Protein AF-A0A1S9DEM0-F1 (afdb_monomer)

Organism: Aspergillus oryzae (NCBI:txid5062)

Foldseek 3Di:
DVVVPPDPDDDDVVVLVVVCVVPVDDSVVVVVVVVVVPDDDQLNVCQLAQHDLDSVRSLLQVLLVVLCQVLVDDSVQLSVLCVVVVNPSVSSNVSSNVVSVVVVVVVPDDDDDDPDPPLDDDPFAQQEEEEEEQQFAADPQRNQQCFPFQHVVQLVLVLLVVVVVCPPTYNYYAYEYQDQLVVQCVFAEQDQDWDFDDSVPPPPGTGTTGRHYPLGRWDDDPVDDIDRRGHPVCNVVVNVRYDHFHAALRSQVVSLVVVLVVLVVSLVVLGEYEYEYRFDQDVVLVRWGRHRDDPSDDPVSRVSNTHDPVSVVVSCVVRVSYHYHYHYDDPDDDDDDDDD

Nearest PDB structures (foldseek):
  7x2r-assembly1_B  TM=3.200E-01  e=1.944E+00  Escherichia coli 'BL21-Gold(DE3)pLysS AG'
  3uu0-assembly1_C  TM=2.201E-01  e=2.788E+00  Halalkalibacterium halodurans
  7piu-assembly1_A  TM=2.400E-01  e=3.340E+00  Homo sapiens
  7x8j-assembly2_B  TM=2.543E-01  e=6.470E+00  Arabidopsis thaliana

Radius of gyration: 24.35 Å; Cα contacts (8 Å, |Δi|>4): 518; chains: 1; bounding box: 61×58×53 Å

Structure (mmCIF, N/CA/C/O backbone):
data_AF-A0A1S9DEM0-F1
#
_entry.id   AF-A0A1S9DEM0-F1
#
loop_
_atom_site.group_PDB
_atom_site.id
_atom_site.type_symbol
_atom_site.label_atom_id
_atom_site.label_alt_id
_atom_site.label_comp_id
_atom_site.label_asym_id
_atom_site.label_entity_id
_atom_site.label_seq_id
_atom_site.pdbx_PDB_ins_code
_atom_site.Cartn_x
_atom_site.Cartn_y
_atom_site.Cartn_z
_atom_site.occupancy
_atom_site.B_iso_or_equiv
_atom_site.auth_seq_id
_atom_site.auth_comp_id
_atom_site.auth_asym_id
_atom_site.auth_atom_id
_atom_site.pdbx_PDB_model_num
ATOM 1 N N . MET A 1 1 ? 35.393 -25.863 -2.501 1.00 33.50 1 MET A N 1
ATOM 2 C CA . MET A 1 1 ? 35.139 -26.094 -3.942 1.00 33.50 1 MET A CA 1
ATOM 3 C C . MET A 1 1 ? 34.752 -24.805 -4.670 1.00 33.50 1 MET A C 1
ATOM 5 O O . MET A 1 1 ? 35.364 -24.516 -5.682 1.00 33.50 1 MET A O 1
ATOM 9 N N . PHE A 1 2 ? 33.870 -23.968 -4.107 1.00 32.28 2 PHE A N 1
ATOM 10 C CA . PHE A 1 2 ? 33.494 -22.657 -4.673 1.00 32.28 2 PHE A CA 1
ATOM 11 C C . PHE A 1 2 ? 34.566 -21.544 -4.613 1.00 32.28 2 PHE A C 1
ATOM 13 O O . PHE A 1 2 ? 34.485 -20.575 -5.353 1.00 32.28 2 PHE A O 1
ATOM 20 N N . ARG A 1 3 ? 35.618 -21.680 -3.792 1.00 32.66 3 ARG A N 1
ATOM 21 C CA . ARG A 1 3 ? 36.695 -20.670 -3.661 1.00 32.66 3 ARG A CA 1
ATOM 22 C C . ARG A 1 3 ? 37.790 -20.706 -4.743 1.00 32.66 3 ARG A C 1
ATOM 24 O O . ARG A 1 3 ? 38.716 -19.913 -4.665 1.00 32.66 3 ARG A O 1
ATOM 31 N N . ARG A 1 4 ? 37.722 -21.610 -5.729 1.00 35.28 4 ARG A N 1
ATOM 32 C CA . ARG A 1 4 ? 38.702 -21.677 -6.840 1.00 35.28 4 ARG A CA 1
ATOM 33 C C . ARG A 1 4 ? 38.186 -21.110 -8.170 1.00 35.28 4 ARG A C 1
ATOM 35 O O . ARG A 1 4 ? 38.908 -21.158 -9.153 1.00 35.28 4 ARG A O 1
ATOM 42 N N . LEU A 1 5 ? 36.973 -20.555 -8.202 1.00 37.06 5 LEU A N 1
ATOM 43 C CA . LEU A 1 5 ? 36.357 -20.002 -9.420 1.00 37.06 5 LEU A CA 1
ATOM 44 C C . LEU A 1 5 ? 36.582 -18.492 -9.614 1.00 37.06 5 LEU A C 1
ATOM 46 O O . LEU A 1 5 ? 36.100 -17.930 -10.587 1.00 37.06 5 LEU A O 1
ATOM 50 N N . THR A 1 6 ? 37.323 -17.824 -8.727 1.00 43.91 6 THR A N 1
ATOM 51 C CA . THR A 1 6 ? 37.472 -16.355 -8.733 1.00 43.91 6 THR A CA 1
ATOM 52 C C . THR A 1 6 ? 38.853 -15.853 -9.173 1.00 43.91 6 THR A C 1
ATOM 54 O O . THR A 1 6 ? 39.131 -14.661 -9.079 1.00 43.91 6 THR A O 1
ATOM 57 N N . GLY A 1 7 ? 39.730 -16.727 -9.678 1.00 35.75 7 GLY A N 1
ATOM 58 C CA . GLY A 1 7 ? 41.074 -16.364 -10.142 1.00 35.75 7 GLY A CA 1
ATOM 59 C C . GLY A 1 7 ? 41.336 -16.814 -11.577 1.00 35.75 7 GLY A C 1
ATOM 60 O O . GLY A 1 7 ? 40.839 -17.854 -11.993 1.00 35.75 7 GLY A O 1
ATOM 61 N N . ARG A 1 8 ? 42.120 -16.026 -12.330 1.00 44.81 8 ARG A N 1
ATOM 62 C CA . ARG A 1 8 ? 42.539 -16.248 -13.731 1.00 44.81 8 ARG A CA 1
ATOM 63 C C . ARG A 1 8 ? 43.364 -17.539 -13.937 1.00 44.81 8 ARG A C 1
ATOM 65 O O . ARG A 1 8 ? 44.521 -17.471 -14.341 1.00 44.81 8 ARG A O 1
ATOM 72 N N . GLU A 1 9 ? 42.784 -18.712 -13.723 1.00 41.78 9 GLU A N 1
ATOM 73 C CA . GLU A 1 9 ? 43.376 -20.002 -14.093 1.00 41.78 9 GLU A CA 1
ATOM 74 C C . GLU A 1 9 ? 42.479 -20.758 -15.076 1.00 41.78 9 GLU A C 1
ATOM 76 O O . GLU A 1 9 ? 41.251 -20.677 -15.030 1.00 41.78 9 GLU A O 1
ATOM 81 N N . LYS A 1 10 ? 43.109 -21.480 -16.015 1.00 50.59 10 LYS A N 1
ATOM 82 C CA . LYS A 1 10 ? 42.414 -22.343 -16.980 1.00 50.59 10 LYS A CA 1
ATOM 83 C C . LYS A 1 10 ? 41.514 -23.318 -16.219 1.00 50.59 10 LYS A C 1
ATOM 85 O O . LYS A 1 10 ? 42.001 -24.074 -15.386 1.00 50.59 10 LYS A O 1
ATOM 90 N N . VAL A 1 11 ? 40.225 -23.309 -16.560 1.00 51.94 11 VAL A N 1
ATOM 91 C CA . VAL A 1 11 ? 39.219 -24.237 -16.027 1.00 51.94 11 VAL A CA 1
ATOM 92 C C . VAL A 1 11 ? 39.734 -25.674 -16.145 1.00 51.94 11 VAL A C 1
ATOM 94 O O . VAL A 1 11 ? 40.082 -26.127 -17.237 1.00 51.94 11 VAL A O 1
ATOM 97 N N . ASP A 1 12 ? 39.799 -26.366 -15.008 1.00 52.25 12 ASP A N 1
ATOM 98 C CA . ASP A 1 12 ? 40.271 -27.745 -14.894 1.00 52.25 12 ASP A CA 1
ATOM 99 C C . ASP A 1 12 ? 39.383 -28.690 -15.728 1.00 52.25 12 ASP A C 1
ATOM 101 O O . ASP A 1 12 ? 38.157 -28.729 -15.574 1.00 52.25 12 ASP A O 1
ATOM 105 N N . GLY A 1 13 ? 40.002 -29.464 -16.626 1.00 54.03 13 GLY A N 1
ATOM 106 C CA . GLY A 1 13 ? 39.305 -30.377 -17.537 1.00 54.03 13 GLY A CA 1
ATOM 107 C C . GLY A 1 13 ? 38.500 -31.472 -16.827 1.00 54.03 13 GLY A C 1
ATOM 108 O O . GLY A 1 13 ? 37.520 -31.970 -17.384 1.00 54.03 13 GLY A O 1
ATOM 109 N N . SER A 1 14 ? 38.848 -31.803 -15.581 1.00 53.94 14 SER A N 1
ATOM 110 C CA . SER A 1 14 ? 38.119 -32.786 -14.771 1.00 53.94 14 SER A CA 1
ATOM 111 C C . SER A 1 14 ? 36.726 -32.296 -14.345 1.00 53.94 14 SER A C 1
ATOM 113 O O . SER A 1 14 ? 35.787 -33.091 -14.258 1.00 53.94 14 SER A O 1
ATOM 115 N N . ILE A 1 15 ? 36.553 -30.983 -14.158 1.00 55.25 15 ILE A N 1
ATOM 116 C CA . ILE A 1 15 ? 35.274 -30.352 -13.790 1.00 55.25 15 ILE A CA 1
ATOM 117 C C . ILE A 1 15 ? 34.332 -30.330 -14.998 1.00 55.25 15 ILE A C 1
ATOM 119 O O . ILE A 1 15 ? 33.154 -30.670 -14.881 1.00 55.25 15 ILE A O 1
ATOM 123 N N . LEU A 1 16 ? 34.866 -30.007 -16.179 1.00 55.94 16 LEU A N 1
ATOM 124 C CA . LEU A 1 16 ? 34.110 -30.016 -17.434 1.00 55.94 16 LEU A CA 1
ATOM 125 C C . LEU A 1 16 ? 33.653 -31.429 -17.825 1.00 55.94 16 LEU A C 1
ATOM 127 O O . LEU A 1 16 ? 32.573 -31.588 -18.388 1.00 55.94 16 LEU A O 1
ATOM 131 N N . SER A 1 17 ? 34.444 -32.459 -17.504 1.00 55.78 17 SER A N 1
ATOM 132 C CA . SER A 1 17 ? 34.054 -33.861 -17.704 1.00 55.78 17 SER A CA 1
ATOM 133 C C . SER A 1 17 ? 32.860 -34.260 -16.829 1.00 55.78 17 SER A C 1
ATOM 135 O O . SER A 1 17 ? 31.905 -34.841 -17.334 1.00 55.78 17 SER A O 1
ATOM 137 N N . LYS A 1 18 ? 32.870 -33.891 -15.539 1.00 52.50 18 LYS A N 1
ATOM 138 C CA . LYS A 1 18 ? 31.763 -34.186 -14.610 1.00 52.50 18 LYS A CA 1
ATOM 139 C C . LYS A 1 18 ? 30.467 -33.453 -14.961 1.00 52.50 18 LYS A C 1
ATOM 141 O O . LYS A 1 18 ? 29.388 -34.019 -14.840 1.00 52.50 18 LYS A O 1
ATOM 146 N N . LEU A 1 19 ? 30.559 -32.200 -15.408 1.00 49.19 19 LEU A N 1
ATOM 147 C CA . LEU A 1 19 ? 29.386 -31.427 -15.833 1.00 49.19 19 LEU A CA 1
ATOM 148 C C . LEU A 1 19 ? 28.770 -31.975 -17.123 1.00 49.19 19 LEU A C 1
ATOM 150 O O . LEU A 1 19 ? 27.549 -31.987 -17.248 1.00 49.19 19 LEU A O 1
ATOM 154 N N . LYS A 1 20 ? 29.587 -32.488 -18.049 1.00 55.31 20 LYS A N 1
ATOM 155 C CA . LYS A 1 20 ? 29.105 -33.170 -19.257 1.00 55.31 20 LYS A CA 1
ATOM 156 C C . LYS A 1 20 ? 28.325 -34.448 -18.930 1.00 55.31 20 LYS A C 1
ATOM 158 O O . LYS A 1 20 ? 27.283 -34.682 -19.534 1.00 55.31 20 LYS A O 1
ATOM 163 N N . GLU A 1 21 ? 28.786 -35.238 -17.959 1.00 55.03 21 GLU A N 1
ATOM 164 C CA . GLU A 1 21 ? 28.071 -36.442 -17.496 1.00 55.03 21 GLU A CA 1
ATOM 165 C C . GLU A 1 21 ? 26.711 -36.121 -16.857 1.00 55.03 21 GLU A C 1
ATOM 167 O O . GLU A 1 21 ? 25.764 -36.883 -17.024 1.00 55.03 21 GLU A O 1
ATOM 172 N N . LEU A 1 22 ? 26.595 -34.981 -16.167 1.00 50.25 22 LEU A N 1
ATOM 173 C CA . LEU A 1 22 ? 25.368 -34.578 -15.469 1.00 50.25 22 LEU A CA 1
ATOM 174 C C . LEU A 1 22 ? 24.352 -33.847 -16.356 1.00 50.25 22 LEU A C 1
ATOM 176 O O . LEU A 1 22 ? 23.161 -33.885 -16.066 1.00 50.25 22 LEU A O 1
ATOM 180 N N . THR A 1 23 ? 24.807 -33.161 -17.407 1.00 54.69 23 THR A N 1
ATOM 181 C CA . THR A 1 23 ? 23.964 -32.230 -18.183 1.00 54.69 23 THR A CA 1
ATOM 182 C C . THR A 1 23 ? 23.783 -32.620 -19.648 1.00 54.69 23 THR A C 1
ATOM 184 O O . THR A 1 23 ? 22.996 -31.990 -20.344 1.00 54.69 23 THR A O 1
ATOM 187 N N . GLN A 1 24 ? 24.507 -33.638 -20.130 1.00 63.19 24 GLN A N 1
ATOM 188 C CA . GLN A 1 24 ? 24.555 -34.081 -21.535 1.00 63.19 24 GLN A CA 1
ATOM 189 C C . GLN A 1 24 ? 25.005 -33.016 -22.559 1.00 63.19 24 GLN A C 1
ATOM 191 O O . GLN A 1 24 ? 25.119 -33.323 -23.746 1.00 63.19 24 GLN A O 1
ATOM 196 N N . PHE A 1 25 ? 25.341 -31.796 -22.132 1.00 47.59 25 PHE A N 1
ATOM 197 C CA . PHE A 1 25 ? 25.873 -30.750 -23.006 1.00 47.59 25 PHE A CA 1
ATOM 198 C C . PHE A 1 25 ? 27.308 -31.040 -23.454 1.00 47.59 25 PHE A C 1
ATOM 200 O O . PHE A 1 25 ? 28.113 -31.625 -22.721 1.00 47.59 25 PHE A O 1
ATOM 207 N N . SER A 1 26 ? 27.672 -30.613 -24.668 1.00 63.53 26 SER A N 1
ATOM 208 C CA . SER A 1 26 ? 29.046 -30.769 -25.141 1.00 63.53 26 SER A CA 1
ATOM 209 C C . SER A 1 26 ? 30.004 -29.885 -24.328 1.00 63.53 26 SER A C 1
ATOM 211 O O . SER A 1 26 ? 29.621 -28.863 -23.758 1.00 63.53 26 SER A O 1
ATOM 213 N N . GLN A 1 27 ? 31.291 -30.251 -24.275 1.00 54.75 27 GLN A N 1
ATOM 214 C CA . GLN A 1 27 ? 32.291 -29.407 -23.606 1.00 54.75 27 GLN A CA 1
ATOM 215 C C . GLN A 1 27 ? 32.406 -28.015 -24.246 1.00 54.75 27 GLN A C 1
ATOM 217 O O . GLN A 1 27 ? 32.787 -27.075 -23.554 1.00 54.75 27 GLN A O 1
ATOM 222 N N . ALA A 1 28 ? 32.092 -27.879 -25.539 1.00 56.44 28 ALA A N 1
ATOM 223 C CA . ALA A 1 28 ? 32.068 -26.589 -26.219 1.00 56.44 28 ALA A CA 1
ATOM 224 C C . ALA A 1 28 ? 30.897 -25.731 -25.718 1.00 56.44 28 ALA A C 1
ATOM 226 O O . ALA A 1 28 ? 31.118 -24.581 -25.347 1.00 56.44 28 ALA A O 1
ATOM 227 N N . ASP A 1 29 ? 29.704 -26.315 -25.591 1.00 55.00 29 ASP A N 1
ATOM 228 C CA . ASP A 1 29 ? 28.503 -25.617 -25.111 1.00 55.00 29 ASP A CA 1
ATOM 229 C C . ASP A 1 29 ? 28.635 -25.219 -23.643 1.00 55.00 29 ASP A C 1
ATOM 231 O O . ASP A 1 29 ? 28.360 -24.081 -23.281 1.00 55.00 29 ASP A O 1
ATOM 235 N N . LEU A 1 30 ? 29.165 -26.107 -22.794 1.00 56.12 30 LEU A N 1
ATOM 236 C CA . LEU A 1 30 ? 29.449 -25.781 -21.394 1.00 56.12 30 LEU A CA 1
ATOM 237 C C . LEU A 1 30 ? 30.463 -24.643 -21.274 1.00 56.12 30 LEU A C 1
ATOM 2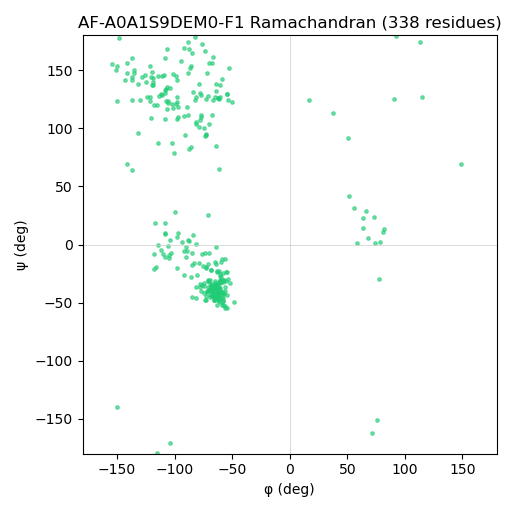39 O O . LEU A 1 30 ? 30.338 -23.791 -20.400 1.00 56.12 30 LEU A O 1
ATOM 243 N N . LYS A 1 31 ? 31.460 -24.598 -22.162 1.00 51.44 31 LYS A N 1
ATOM 244 C CA . LYS A 1 31 ? 32.443 -23.515 -22.186 1.00 51.44 31 LYS A CA 1
ATOM 245 C C . LYS A 1 31 ? 31.812 -22.201 -22.640 1.00 51.44 31 LYS A C 1
ATOM 247 O O . LYS A 1 31 ? 32.126 -21.184 -22.039 1.00 51.44 31 LYS A O 1
ATOM 252 N N . ILE A 1 32 ? 30.906 -22.230 -23.620 1.00 52.72 32 ILE A N 1
ATOM 253 C CA . ILE A 1 32 ? 30.129 -21.066 -24.072 1.00 52.72 32 ILE A CA 1
ATOM 254 C C . ILE A 1 32 ? 29.196 -20.572 -22.961 1.00 52.72 32 ILE A C 1
ATOM 256 O O . ILE A 1 32 ? 29.168 -19.379 -22.696 1.00 52.72 32 ILE A O 1
ATOM 260 N N . ILE A 1 33 ? 28.502 -21.466 -22.252 1.00 49.88 33 ILE A N 1
ATOM 261 C CA . ILE A 1 33 ? 27.608 -21.122 -21.134 1.00 49.88 33 ILE A CA 1
ATOM 262 C C . ILE A 1 33 ? 28.405 -20.536 -19.963 1.00 49.88 33 ILE A C 1
ATOM 264 O O . ILE A 1 33 ? 28.038 -19.497 -19.427 1.00 49.88 33 ILE A O 1
ATOM 268 N N . ILE A 1 34 ? 29.537 -21.144 -19.592 1.00 53.66 34 ILE A N 1
ATOM 269 C CA . ILE A 1 34 ? 30.421 -20.628 -18.532 1.00 53.66 34 ILE A CA 1
ATOM 270 C C . ILE A 1 34 ? 31.061 -19.294 -18.948 1.00 53.66 34 ILE A C 1
ATOM 272 O O . ILE A 1 34 ? 31.226 -18.408 -18.114 1.00 53.66 34 ILE A O 1
ATOM 276 N N . GLN A 1 35 ? 31.398 -19.124 -20.229 1.00 46.91 35 GLN A N 1
ATOM 277 C CA . GLN A 1 35 ? 31.875 -17.852 -20.776 1.00 46.91 35 GLN A CA 1
ATOM 278 C C . GLN A 1 35 ? 30.759 -16.802 -20.872 1.00 46.91 35 GLN A C 1
ATOM 280 O O . GLN A 1 35 ? 31.055 -15.629 -20.706 1.00 46.91 35 GLN A O 1
ATOM 285 N N . GLY A 1 36 ? 29.501 -17.202 -21.075 1.00 43.94 36 GLY A N 1
ATOM 286 C CA . GLY A 1 36 ? 28.324 -16.329 -21.053 1.00 43.94 36 GLY A CA 1
ATOM 287 C C . GLY A 1 36 ? 27.914 -15.910 -19.639 1.00 43.94 36 GLY A C 1
ATOM 288 O O . GLY A 1 36 ? 27.507 -14.775 -19.433 1.00 43.94 36 GLY A O 1
ATOM 289 N N . LEU A 1 37 ? 28.119 -16.777 -18.641 1.00 47.00 37 LEU A N 1
ATOM 290 C CA . LEU A 1 37 ? 28.006 -16.439 -17.214 1.00 47.00 37 LEU A CA 1
ATOM 291 C C . LEU A 1 37 ? 29.117 -15.477 -16.755 1.00 47.00 37 LEU A C 1
ATOM 293 O O . LEU A 1 37 ? 28.968 -14.771 -15.762 1.00 47.00 37 LEU A O 1
ATOM 297 N N . HIS A 1 38 ? 30.231 -15.427 -17.487 1.00 49.66 38 HIS A N 1
ATOM 298 C CA . HIS A 1 38 ? 31.320 -14.478 -17.288 1.00 49.66 38 HIS A CA 1
ATOM 299 C C . HIS A 1 38 ? 31.232 -13.328 -18.300 1.00 49.66 38 HIS A C 1
ATOM 301 O O . HIS A 1 38 ? 32.001 -13.305 -19.261 1.00 49.66 38 HIS A O 1
ATOM 307 N N . LYS A 1 39 ? 30.334 -12.363 -18.040 1.00 49.34 39 LYS A N 1
ATOM 308 C CA . LYS A 1 39 ? 30.416 -10.914 -18.371 1.00 49.34 39 LYS A CA 1
ATOM 309 C C . LYS A 1 39 ? 29.022 -10.318 -18.625 1.00 49.34 39 LYS A C 1
ATOM 311 O O . LYS A 1 39 ? 28.728 -9.864 -19.726 1.00 49.34 39 LYS A O 1
ATOM 316 N N . THR A 1 40 ? 28.211 -10.198 -17.588 1.00 52.34 40 THR A N 1
ATOM 317 C CA . THR A 1 40 ? 27.411 -8.974 -17.464 1.00 52.34 40 THR A CA 1
ATOM 318 C C . THR A 1 40 ? 28.193 -8.086 -16.512 1.00 52.34 40 THR A C 1
ATOM 320 O O . THR A 1 40 ? 28.515 -8.507 -15.400 1.00 52.34 40 THR A O 1
ATOM 323 N N . ASP A 1 41 ? 28.627 -6.911 -16.977 1.00 59.66 41 ASP A N 1
ATOM 324 C CA . ASP A 1 41 ? 29.164 -5.900 -16.063 1.00 59.66 41 ASP A CA 1
ATOM 325 C C . ASP A 1 41 ? 28.089 -5.661 -14.988 1.00 59.66 41 ASP A C 1
ATOM 327 O O . ASP A 1 41 ? 26.928 -5.491 -15.359 1.00 59.66 41 ASP A O 1
ATOM 331 N N . PRO A 1 42 ? 28.399 -5.696 -13.682 1.00 59.81 42 PRO A N 1
ATOM 332 C CA . PRO A 1 42 ? 27.402 -5.439 -12.648 1.00 59.81 42 PRO A CA 1
ATOM 333 C C . PRO A 1 42 ? 26.656 -4.109 -12.835 1.00 59.81 42 PRO A C 1
ATOM 335 O O . PRO A 1 42 ? 25.477 -4.029 -12.500 1.00 59.81 42 PRO A O 1
ATOM 338 N N . ALA A 1 43 ? 27.296 -3.100 -13.440 1.00 56.88 43 ALA A N 1
ATOM 339 C CA . ALA A 1 43 ? 26.629 -1.863 -13.843 1.00 56.88 43 ALA A CA 1
ATOM 340 C C . ALA A 1 43 ? 25.664 -2.085 -15.022 1.00 56.88 43 ALA A C 1
ATOM 342 O O . ALA A 1 43 ? 24.558 -1.558 -15.013 1.00 56.88 43 ALA A O 1
ATOM 343 N N . GLN A 1 44 ? 26.029 -2.927 -15.993 1.00 57.19 44 GLN A N 1
ATOM 344 C CA . GLN A 1 44 ? 25.127 -3.326 -17.078 1.00 57.19 44 GLN A CA 1
ATOM 345 C C . GLN A 1 44 ? 23.931 -4.128 -16.548 1.00 57.19 44 GLN A C 1
ATOM 347 O O . GLN A 1 44 ? 22.816 -3.870 -16.961 1.00 57.19 44 GLN A O 1
ATOM 352 N N . TYR A 1 45 ? 24.125 -5.019 -15.570 1.00 61.88 45 TYR A N 1
ATOM 353 C CA . TYR A 1 45 ? 23.023 -5.726 -14.906 1.00 61.88 45 TYR A CA 1
ATOM 354 C C . TYR A 1 45 ? 22.045 -4.767 -14.206 1.00 61.88 45 TYR A C 1
ATOM 356 O O . TYR A 1 45 ? 20.841 -5.000 -14.215 1.00 61.88 45 TYR A O 1
ATOM 364 N N . ILE A 1 46 ? 22.548 -3.686 -13.605 1.00 57.69 46 ILE A N 1
ATOM 365 C CA . ILE A 1 46 ? 21.721 -2.658 -12.957 1.00 57.69 46 ILE A CA 1
ATOM 366 C C . ILE A 1 46 ? 20.947 -1.829 -14.000 1.00 57.69 46 ILE A C 1
ATOM 368 O O . ILE A 1 46 ? 19.749 -1.606 -13.819 1.00 57.69 46 ILE A O 1
ATOM 372 N N . ILE A 1 47 ? 21.584 -1.485 -15.126 1.00 56.78 47 ILE A N 1
ATOM 373 C CA . ILE A 1 47 ? 20.946 -0.811 -16.272 1.00 56.78 47 ILE A CA 1
ATOM 374 C C . ILE A 1 47 ? 19.873 -1.695 -16.917 1.00 56.78 47 ILE A C 1
ATOM 376 O O . ILE A 1 47 ? 18.760 -1.236 -17.157 1.00 56.78 47 ILE A O 1
ATOM 380 N N . ASP A 1 48 ? 20.174 -2.974 -17.144 1.00 55.69 48 ASP A N 1
ATOM 381 C CA . ASP A 1 48 ? 19.257 -3.956 -17.738 1.00 55.69 48 ASP A CA 1
ATOM 382 C C . ASP A 1 48 ? 18.029 -4.217 -16.844 1.00 55.69 48 ASP A C 1
ATOM 384 O O . ASP A 1 48 ? 17.028 -4.768 -17.297 1.00 55.69 48 ASP A O 1
ATOM 388 N N . LYS A 1 49 ? 18.100 -3.828 -15.564 1.00 56.34 49 LYS A N 1
ATOM 389 C CA . LYS A 1 49 ? 17.000 -3.873 -14.593 1.00 56.34 49 LYS A CA 1
ATOM 390 C C . LYS A 1 49 ? 16.285 -2.527 -14.414 1.00 56.34 49 LYS A C 1
ATOM 392 O O . LYS A 1 49 ? 15.433 -2.434 -13.537 1.00 56.34 49 LYS A O 1
ATOM 397 N N . GLY A 1 50 ? 16.613 -1.516 -15.222 1.00 50.84 50 GLY A N 1
ATOM 398 C CA . GLY A 1 50 ? 15.932 -0.218 -15.250 1.00 50.84 50 GLY A CA 1
ATOM 399 C C . GLY A 1 50 ? 16.371 0.778 -14.170 1.00 50.84 50 GLY A C 1
ATOM 400 O O . GLY A 1 50 ? 15.699 1.787 -13.971 1.00 50.84 50 GLY A O 1
ATOM 401 N N . TYR A 1 51 ? 17.485 0.534 -13.468 1.00 47.78 51 TYR A N 1
ATOM 402 C CA . TYR A 1 51 ? 17.976 1.420 -12.408 1.00 47.78 51 TYR A CA 1
ATOM 403 C C . TYR A 1 51 ? 19.286 2.110 -12.822 1.00 47.78 51 TYR A C 1
ATOM 405 O O . TYR A 1 51 ? 20.232 1.458 -13.248 1.00 47.78 51 TYR A O 1
ATOM 413 N N . GLY A 1 52 ? 19.347 3.438 -12.675 1.00 48.47 52 GLY A N 1
ATOM 414 C CA . GLY A 1 52 ? 20.444 4.283 -13.168 1.00 48.47 52 GLY A CA 1
ATOM 415 C C . GLY A 1 52 ? 20.187 4.792 -14.591 1.00 48.47 52 GLY A C 1
ATOM 416 O O . GLY A 1 52 ? 19.914 4.027 -15.510 1.00 48.47 52 GLY A O 1
ATOM 417 N N . HIS A 1 53 ? 20.249 6.106 -14.780 1.00 50.06 53 HIS A N 1
ATOM 418 C CA . HIS A 1 53 ? 20.074 6.775 -16.070 1.00 50.06 53 HIS A CA 1
ATOM 419 C C . HIS A 1 53 ? 21.367 6.783 -16.892 1.00 50.06 53 HIS A C 1
ATOM 421 O O . HIS A 1 53 ? 21.336 6.989 -18.104 1.00 50.06 53 HIS A O 1
ATOM 427 N N . THR A 1 54 ? 22.503 6.514 -16.242 1.00 63.94 54 THR A N 1
ATOM 428 C CA . THR A 1 54 ? 23.818 6.389 -16.871 1.00 63.94 54 THR A CA 1
ATOM 429 C C . THR A 1 54 ? 24.593 5.196 -16.309 1.00 63.94 54 THR A C 1
ATOM 431 O O . THR A 1 54 ? 24.332 4.710 -15.207 1.00 63.94 54 THR A O 1
ATOM 434 N N . PHE A 1 55 ? 25.601 4.733 -17.051 1.00 63.44 55 PHE A N 1
ATOM 435 C CA . PHE A 1 55 ? 26.503 3.669 -16.593 1.00 63.44 55 PHE A CA 1
ATOM 436 C C . PHE A 1 55 ? 27.258 4.055 -15.314 1.00 63.44 55 PHE A C 1
ATOM 438 O O . PHE A 1 55 ? 27.565 3.201 -14.486 1.00 63.44 55 PHE A O 1
ATOM 445 N N . GLU A 1 56 ? 27.536 5.347 -15.145 1.00 67.31 56 GLU A N 1
ATOM 446 C CA . GLU A 1 56 ? 28.160 5.906 -13.949 1.00 67.31 56 GLU A CA 1
ATOM 447 C C . GLU A 1 56 ? 27.215 5.849 -12.744 1.00 67.31 56 GLU A C 1
ATOM 449 O O . GLU A 1 56 ? 27.619 5.405 -11.675 1.00 67.31 56 GLU A O 1
ATOM 454 N N . GLU A 1 57 ? 25.936 6.186 -12.916 1.00 65.62 57 GLU A N 1
ATOM 455 C CA . GLU A 1 57 ? 24.928 6.041 -11.858 1.00 65.62 57 GLU A CA 1
ATOM 456 C C . GLU A 1 57 ? 24.700 4.581 -11.471 1.00 65.62 57 GLU A C 1
ATOM 458 O O . GLU A 1 57 ? 24.627 4.265 -10.286 1.00 65.62 57 GLU A O 1
ATOM 463 N N . ALA A 1 58 ? 24.649 3.679 -12.450 1.00 65.69 58 ALA A N 1
ATOM 464 C CA . ALA A 1 58 ? 24.527 2.247 -12.201 1.00 65.69 58 ALA A CA 1
ATOM 465 C C . ALA A 1 58 ? 25.752 1.684 -11.463 1.00 65.69 58 ALA A C 1
ATOM 467 O O . ALA A 1 58 ? 25.622 0.850 -10.566 1.00 65.69 58 ALA A O 1
ATOM 468 N N . ARG A 1 59 ? 26.953 2.174 -11.797 1.00 74.00 59 ARG A N 1
ATOM 469 C CA . ARG A 1 59 ? 28.195 1.847 -11.087 1.00 74.00 59 ARG A CA 1
ATOM 470 C C . ARG A 1 59 ? 28.188 2.387 -9.659 1.00 74.00 59 ARG A C 1
ATOM 472 O O . ARG A 1 59 ? 28.507 1.652 -8.731 1.00 74.00 59 ARG A O 1
ATOM 479 N N . ASN A 1 60 ? 27.773 3.636 -9.478 1.00 76.75 60 ASN A N 1
ATOM 480 C CA . ASN A 1 60 ? 27.671 4.268 -8.168 1.00 76.75 60 ASN A CA 1
ATOM 481 C C . ASN A 1 60 ? 26.630 3.567 -7.290 1.00 76.75 60 ASN A C 1
ATOM 483 O O . ASN A 1 60 ? 26.863 3.378 -6.099 1.00 76.75 60 ASN A O 1
ATOM 487 N N . GLU A 1 61 ? 25.512 3.122 -7.864 1.00 74.81 61 GLU A N 1
ATOM 488 C CA . GLU A 1 61 ? 24.515 2.309 -7.168 1.00 74.81 61 GLU A CA 1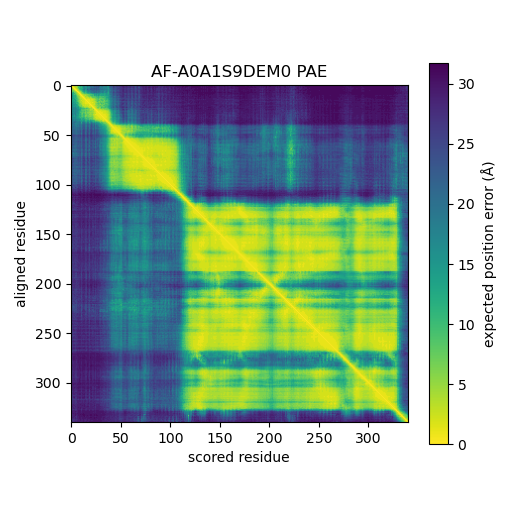
ATOM 489 C C . GLU A 1 61 ? 25.079 0.940 -6.765 1.00 74.81 61 GLU A C 1
ATOM 491 O O . GLU A 1 61 ? 24.877 0.499 -5.631 1.00 74.81 61 GLU A O 1
ATOM 496 N N . TYR A 1 62 ? 25.829 0.284 -7.656 1.00 77.19 62 TYR A N 1
ATOM 497 C CA . TYR A 1 62 ? 26.521 -0.964 -7.337 1.00 77.19 62 TYR A CA 1
ATOM 498 C C . TYR A 1 62 ? 27.488 -0.781 -6.161 1.00 77.19 62 TYR A C 1
ATOM 500 O O . TYR A 1 62 ? 27.416 -1.515 -5.172 1.00 77.19 62 TYR A O 1
ATOM 508 N N . ASP A 1 63 ? 28.362 0.222 -6.242 1.00 80.75 63 ASP A N 1
ATOM 509 C CA . ASP A 1 63 ? 29.399 0.481 -5.245 1.00 80.75 63 ASP A CA 1
ATOM 510 C C . ASP A 1 63 ? 28.795 0.930 -3.907 1.00 80.75 63 ASP A C 1
ATOM 512 O O . ASP A 1 63 ? 29.209 0.448 -2.851 1.00 80.75 63 ASP A O 1
ATOM 516 N N . THR A 1 64 ? 27.739 1.750 -3.936 1.00 76.62 64 THR A N 1
ATOM 517 C CA . THR A 1 64 ? 26.959 2.142 -2.750 1.00 76.62 64 THR A CA 1
ATOM 518 C C . THR A 1 64 ? 26.463 0.910 -2.000 1.00 76.62 64 THR A C 1
ATOM 520 O O . THR A 1 64 ? 26.582 0.827 -0.780 1.00 76.62 64 THR A O 1
ATOM 523 N N . ARG A 1 65 ? 25.955 -0.096 -2.709 1.00 71.62 65 ARG A N 1
ATOM 524 C CA . ARG A 1 65 ? 25.405 -1.303 -2.079 1.00 71.62 65 ARG A CA 1
ATOM 525 C C . ARG A 1 65 ? 26.469 -2.251 -1.563 1.00 71.62 65 ARG A C 1
ATOM 527 O O . ARG A 1 65 ? 26.282 -2.849 -0.506 1.00 71.62 65 ARG A O 1
ATOM 534 N N . GLN A 1 66 ? 27.607 -2.350 -2.252 1.00 79.56 66 GLN A N 1
ATOM 535 C CA . GLN A 1 66 ? 28.763 -3.067 -1.711 1.00 79.56 66 GLN A CA 1
ATOM 536 C C . GLN A 1 66 ? 29.198 -2.464 -0.370 1.00 79.56 66 GLN A C 1
ATOM 538 O O . GLN A 1 66 ? 29.498 -3.201 0.569 1.00 79.56 66 GLN A O 1
ATOM 543 N N . LEU A 1 67 ? 29.180 -1.134 -0.261 1.00 76.62 67 LEU A N 1
ATOM 544 C CA . LEU A 1 67 ? 29.499 -0.414 0.969 1.00 76.62 67 LEU A CA 1
ATOM 545 C C . LEU A 1 67 ? 28.448 -0.636 2.066 1.00 76.62 67 LEU A C 1
ATOM 547 O O . LEU A 1 67 ? 28.825 -0.938 3.201 1.00 76.62 67 LEU A O 1
ATOM 551 N N . MET A 1 68 ? 27.155 -0.573 1.727 1.00 78.62 68 MET A N 1
ATOM 552 C CA . MET A 1 68 ? 26.062 -0.902 2.653 1.00 78.62 68 MET A CA 1
ATOM 553 C C . MET A 1 68 ? 26.237 -2.299 3.246 1.00 78.62 68 MET A C 1
ATOM 555 O O . MET A 1 68 ? 26.284 -2.456 4.464 1.00 78.62 68 MET A O 1
ATOM 559 N N . TRP A 1 69 ? 26.381 -3.320 2.394 1.00 68.50 69 TRP A N 1
ATOM 560 C CA . TRP A 1 69 ? 26.506 -4.710 2.834 1.00 68.50 69 TRP A CA 1
ATOM 561 C C . TRP A 1 69 ? 27.771 -4.953 3.650 1.00 68.50 69 TRP A C 1
ATOM 563 O O . TRP A 1 69 ? 27.746 -5.704 4.624 1.00 68.50 69 TRP A O 1
ATOM 573 N N . LYS A 1 70 ? 28.884 -4.319 3.270 1.00 80.00 70 LYS A N 1
ATOM 574 C CA . LYS A 1 70 ? 30.164 -4.500 3.953 1.00 80.00 70 LYS A CA 1
ATOM 575 C C . LYS A 1 70 ? 30.174 -3.900 5.360 1.00 80.00 70 LYS A C 1
ATOM 577 O O . LYS A 1 70 ? 30.777 -4.501 6.249 1.00 80.00 70 LYS A O 1
ATOM 582 N N . HIS A 1 71 ? 29.532 -2.747 5.564 1.00 78.00 71 HIS A N 1
ATOM 583 C CA . HIS A 1 71 ? 29.610 -2.000 6.831 1.00 78.00 71 HIS A CA 1
ATOM 584 C C . HIS A 1 71 ? 28.319 -2.001 7.649 1.00 78.00 71 HIS A C 1
ATOM 586 O O . HIS A 1 71 ? 28.333 -1.557 8.793 1.00 78.00 71 HIS A O 1
ATOM 592 N N . GLY A 1 72 ? 27.214 -2.511 7.103 1.00 66.81 72 GLY A N 1
ATOM 593 C CA . GLY A 1 72 ? 25.914 -2.505 7.776 1.00 66.81 72 GLY A CA 1
ATOM 594 C C . GLY A 1 72 ? 25.341 -1.098 7.970 1.00 66.81 72 GLY A C 1
ATOM 595 O O . GLY A 1 72 ? 24.619 -0.864 8.937 1.00 66.81 72 GLY A O 1
ATOM 596 N N . VAL A 1 73 ? 25.691 -0.165 7.081 1.00 67.50 73 VAL A N 1
ATOM 597 C CA . VAL A 1 73 ? 25.149 1.203 7.040 1.00 67.50 73 VAL A CA 1
ATOM 598 C C . VAL A 1 73 ? 23.980 1.284 6.064 1.00 67.50 73 VAL A C 1
ATOM 600 O O . VAL A 1 73 ? 23.858 0.446 5.167 1.00 67.50 73 VAL A O 1
ATOM 603 N N . ASP A 1 74 ? 23.111 2.281 6.228 1.00 66.81 74 ASP A N 1
ATOM 604 C CA . ASP A 1 74 ? 21.998 2.460 5.301 1.00 66.81 74 ASP A CA 1
ATOM 605 C C . ASP A 1 74 ? 22.447 3.019 3.939 1.00 66.81 74 ASP A C 1
ATOM 607 O O . ASP A 1 74 ? 23.583 3.462 3.741 1.00 66.81 74 ASP A O 1
ATOM 611 N N . ARG A 1 75 ? 21.540 2.948 2.957 1.00 72.56 75 ARG A N 1
ATOM 612 C CA . ARG A 1 75 ? 21.821 3.355 1.577 1.00 72.56 75 ARG A CA 1
ATOM 613 C C . ARG A 1 75 ? 22.147 4.831 1.458 1.00 72.56 75 ARG A C 1
ATOM 615 O O . ARG A 1 75 ? 22.971 5.188 0.625 1.00 72.56 75 ARG A O 1
ATOM 622 N N . GLN A 1 76 ? 21.491 5.682 2.239 1.00 72.00 76 GLN A N 1
ATOM 623 C CA . GLN A 1 76 ? 21.681 7.124 2.153 1.00 72.00 76 GLN A CA 1
ATOM 624 C C . GLN A 1 76 ? 23.046 7.516 2.718 1.00 72.00 76 GLN A C 1
ATOM 626 O O . GLN A 1 76 ? 23.746 8.322 2.108 1.00 72.00 76 GLN A O 1
ATOM 631 N N . ASP A 1 77 ? 23.457 6.877 3.809 1.00 76.44 77 ASP A N 1
ATOM 632 C CA . ASP A 1 77 ? 24.785 7.007 4.395 1.00 76.44 77 ASP A CA 1
ATOM 633 C C . ASP A 1 77 ? 25.876 6.518 3.434 1.00 76.44 77 ASP A C 1
ATOM 635 O O . ASP A 1 77 ? 26.844 7.238 3.180 1.00 76.44 77 ASP A O 1
ATOM 639 N N . ALA A 1 78 ? 25.703 5.337 2.832 1.00 73.62 78 ALA A N 1
ATOM 640 C CA . ALA A 1 78 ? 26.654 4.800 1.859 1.00 73.62 78 ALA A CA 1
ATOM 641 C C . ALA A 1 78 ? 26.731 5.644 0.578 1.00 73.62 78 ALA A C 1
ATOM 643 O O . ALA A 1 78 ? 27.825 5.931 0.086 1.00 73.62 78 ALA A O 1
ATOM 644 N N . LYS A 1 79 ? 25.580 6.091 0.062 1.00 81.50 79 LYS A N 1
ATOM 645 C CA . LYS A 1 79 ? 25.493 6.939 -1.131 1.00 81.50 79 LYS A CA 1
ATOM 646 C C . LYS A 1 79 ? 26.122 8.299 -0.862 1.00 81.50 79 LYS A C 1
ATOM 648 O O . LYS A 1 79 ? 26.975 8.740 -1.623 1.00 81.50 79 LYS A O 1
ATOM 653 N N . GLY A 1 80 ? 25.783 8.924 0.263 1.00 80.44 80 GLY A N 1
ATOM 654 C CA . GLY A 1 80 ? 26.363 10.195 0.682 1.00 80.44 80 GLY A CA 1
ATOM 655 C C . GLY A 1 80 ? 27.870 10.099 0.936 1.00 80.44 80 GLY A C 1
ATOM 656 O O . GLY A 1 80 ? 28.603 11.041 0.635 1.00 80.44 80 GLY A O 1
ATOM 657 N N . ALA A 1 81 ? 28.365 8.968 1.449 1.00 86.38 81 ALA A N 1
ATOM 658 C CA . ALA A 1 81 ? 29.798 8.707 1.580 1.00 86.38 81 ALA A CA 1
ATOM 659 C C . ALA A 1 81 ? 30.488 8.594 0.213 1.00 86.38 81 ALA A C 1
ATOM 661 O O . ALA A 1 81 ? 31.583 9.138 0.034 1.00 86.38 81 ALA A O 1
ATOM 662 N N . LEU A 1 82 ? 29.847 7.935 -0.754 1.00 87.50 82 LEU A N 1
ATOM 663 C CA . LEU A 1 82 ? 30.351 7.798 -2.117 1.00 87.50 82 LEU A CA 1
ATOM 664 C C . LEU A 1 82 ? 30.358 9.138 -2.867 1.00 87.50 82 LEU A C 1
ATOM 666 O O . LEU A 1 82 ? 31.370 9.496 -3.469 1.00 87.50 82 LEU A O 1
ATOM 670 N N . GLU A 1 83 ? 29.286 9.921 -2.751 1.00 86.25 83 GLU A N 1
ATOM 671 C CA . GLU A 1 83 ? 29.156 11.265 -3.328 1.00 86.25 83 GLU A CA 1
ATOM 672 C C . GLU A 1 83 ? 30.201 12.229 -2.757 1.00 86.25 83 GLU A C 1
ATOM 674 O O . GLU A 1 83 ? 30.936 12.864 -3.510 1.00 86.25 83 GLU A O 1
ATOM 679 N N . LYS A 1 84 ? 30.359 12.285 -1.425 1.00 87.88 84 LYS A N 1
ATOM 680 C CA . LYS A 1 84 ? 31.396 13.110 -0.770 1.00 87.88 84 LYS A CA 1
ATOM 681 C C . LYS A 1 84 ? 32.816 12.676 -1.124 1.00 87.88 84 LYS A C 1
ATOM 683 O O . LYS A 1 84 ? 33.749 13.473 -1.032 1.00 87.88 84 LYS A O 1
ATOM 688 N N . SER A 1 85 ? 32.979 11.417 -1.514 1.00 87.88 85 SER A N 1
ATOM 689 C CA . SER A 1 85 ? 34.250 10.857 -1.967 1.00 87.88 85 SER A CA 1
ATOM 690 C C . SER A 1 85 ? 34.478 11.035 -3.470 1.00 87.88 85 SER A C 1
ATOM 692 O O . SER A 1 85 ? 35.495 10.557 -3.971 1.00 87.88 85 SER A O 1
ATOM 694 N N . ASN A 1 86 ? 33.578 11.719 -4.189 1.00 86.12 86 ASN A N 1
ATOM 695 C CA . ASN A 1 86 ? 33.596 11.862 -5.647 1.00 86.12 86 ASN A CA 1
ATOM 696 C C . ASN A 1 86 ? 33.726 10.505 -6.370 1.00 86.12 86 ASN A C 1
ATOM 698 O O . ASN A 1 86 ? 34.525 10.368 -7.295 1.00 86.12 86 ASN A O 1
ATOM 702 N N . GLY A 1 87 ? 33.016 9.477 -5.894 1.00 80.00 87 GLY A N 1
ATOM 703 C CA . GLY A 1 87 ? 33.056 8.127 -6.471 1.00 80.00 87 GLY A CA 1
ATOM 704 C C . GLY A 1 87 ? 34.286 7.286 -6.094 1.00 80.00 87 GLY A C 1
ATOM 705 O O . GLY A 1 87 ? 34.415 6.15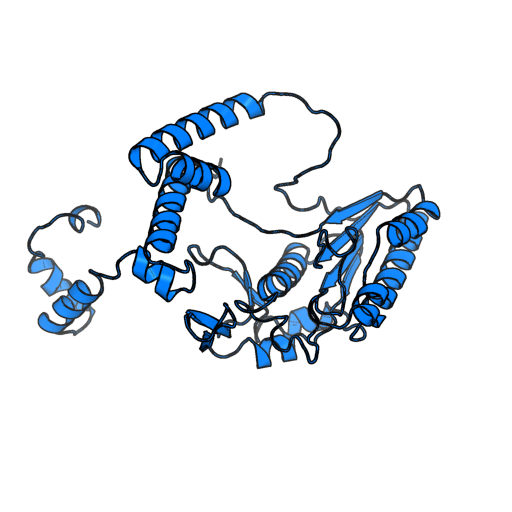2 -6.548 1.00 80.00 87 GLY A O 1
ATOM 706 N N . ASP A 1 88 ? 35.199 7.786 -5.251 1.00 87.44 88 ASP A N 1
ATOM 707 C CA . ASP A 1 88 ? 36.339 6.999 -4.759 1.00 87.44 88 ASP A CA 1
ATOM 708 C C . ASP A 1 88 ? 35.881 5.978 -3.707 1.00 87.44 88 ASP A C 1
ATOM 710 O O . ASP A 1 88 ? 35.703 6.297 -2.526 1.00 87.44 88 ASP A O 1
ATOM 714 N N . ILE A 1 89 ? 35.721 4.725 -4.144 1.00 86.00 89 ILE A N 1
ATOM 715 C CA . ILE A 1 89 ? 35.207 3.634 -3.311 1.00 86.00 89 ILE A CA 1
ATOM 716 C C . ILE A 1 89 ? 36.042 3.387 -2.052 1.00 86.00 89 ILE A C 1
ATOM 718 O O . ILE A 1 89 ? 35.489 3.005 -1.029 1.00 86.00 89 ILE A O 1
ATOM 722 N N . ASN A 1 90 ? 37.357 3.632 -2.072 1.00 88.75 90 ASN A N 1
ATOM 723 C CA . ASN A 1 90 ? 38.204 3.379 -0.902 1.00 88.75 90 ASN A CA 1
ATOM 724 C C . ASN A 1 90 ? 37.996 4.443 0.180 1.00 88.75 90 ASN A C 1
ATOM 726 O O . ASN A 1 90 ? 38.028 4.136 1.372 1.00 88.75 90 ASN A O 1
ATOM 730 N N . LYS A 1 91 ? 37.768 5.697 -0.224 1.00 89.62 91 LYS A N 1
ATOM 731 C CA . LYS A 1 91 ? 37.416 6.775 0.710 1.00 89.62 91 LYS A CA 1
ATOM 732 C C . LYS A 1 91 ? 35.999 6.593 1.242 1.00 89.62 91 LYS A C 1
ATOM 734 O O . LYS A 1 91 ? 35.783 6.741 2.444 1.00 89.62 91 LYS A O 1
ATOM 739 N N . ALA A 1 92 ? 35.074 6.192 0.373 1.00 89.00 92 ALA A N 1
ATOM 740 C CA . ALA A 1 92 ? 33.705 5.875 0.752 1.00 89.00 92 ALA A CA 1
ATOM 741 C C . ALA A 1 92 ? 33.644 4.685 1.727 1.00 89.00 92 ALA A C 1
ATOM 743 O O . ALA A 1 92 ? 32.889 4.731 2.693 1.00 89.00 92 ALA A O 1
ATOM 744 N N . ASP A 1 93 ? 34.495 3.670 1.543 1.00 91.31 93 ASP A N 1
ATOM 745 C CA . ASP A 1 93 ? 34.663 2.526 2.451 1.00 91.31 93 ASP A CA 1
ATOM 746 C C . ASP A 1 93 ? 35.046 2.952 3.863 1.00 91.31 93 ASP A C 1
ATOM 748 O O . ASP A 1 93 ? 34.420 2.537 4.839 1.00 91.31 93 ASP A O 1
ATOM 752 N N . GLN A 1 94 ? 36.049 3.821 3.966 1.00 90.19 94 GLN A N 1
ATOM 753 C CA . GLN A 1 94 ? 36.507 4.337 5.247 1.00 90.19 94 GLN A CA 1
ATOM 754 C C . GLN A 1 94 ? 35.436 5.217 5.914 1.00 90.19 94 GLN A C 1
ATOM 756 O O . GLN A 1 94 ? 35.196 5.078 7.112 1.00 90.19 94 GLN A O 1
ATOM 761 N N . ALA A 1 95 ? 34.736 6.052 5.142 1.00 87.94 95 ALA A N 1
ATOM 762 C CA . ALA A 1 95 ? 33.642 6.880 5.645 1.00 87.94 95 ALA A CA 1
ATOM 763 C C . ALA A 1 95 ? 32.439 6.045 6.130 1.00 87.94 95 ALA A C 1
ATOM 765 O O . ALA A 1 95 ? 31.895 6.319 7.198 1.00 87.94 95 ALA A O 1
ATOM 766 N N . CYS A 1 96 ? 32.054 4.989 5.404 1.00 86.19 96 CYS A N 1
ATOM 767 C CA . CYS A 1 96 ? 30.987 4.073 5.823 1.00 86.19 96 CYS A CA 1
ATOM 768 C C . CYS A 1 96 ? 31.344 3.343 7.120 1.00 86.19 96 CYS A C 1
ATOM 770 O O . CYS A 1 96 ? 30.503 3.196 8.005 1.00 86.19 96 CYS A O 1
ATOM 772 N N . LYS A 1 97 ? 32.604 2.930 7.270 1.00 90.56 97 LYS A N 1
ATOM 773 C CA . LYS A 1 97 ? 33.094 2.314 8.504 1.00 90.56 97 LYS A CA 1
ATOM 774 C C . LYS A 1 97 ? 32.987 3.261 9.704 1.00 90.56 97 LYS A C 1
ATOM 776 O O . LYS A 1 97 ? 32.524 2.860 10.768 1.00 90.56 97 LYS A O 1
ATOM 781 N N . GLU A 1 98 ? 33.385 4.519 9.530 1.00 88.44 98 GLU A N 1
ATOM 782 C CA . GLU A 1 98 ? 33.294 5.540 10.581 1.00 88.44 98 GLU A CA 1
ATOM 783 C C . GLU A 1 98 ? 31.839 5.851 10.962 1.00 88.44 98 GLU A C 1
ATOM 785 O O . GLU A 1 98 ? 31.536 6.003 12.148 1.00 88.44 98 GLU A O 1
ATOM 790 N N . LEU A 1 99 ? 30.931 5.881 9.979 1.00 82.38 99 LEU A N 1
ATOM 791 C CA . LEU A 1 99 ? 29.490 6.030 10.207 1.00 82.38 99 LEU A CA 1
ATOM 792 C C . LEU A 1 99 ? 28.914 4.852 11.002 1.00 82.38 99 LEU A C 1
ATOM 794 O O . LEU A 1 99 ? 28.210 5.077 11.988 1.00 82.38 99 LEU A O 1
ATOM 798 N N . ALA A 1 100 ? 29.263 3.613 10.643 1.00 80.19 100 ALA A N 1
ATOM 799 C CA . ALA A 1 100 ? 28.843 2.420 11.378 1.00 80.19 100 ALA A CA 1
ATOM 800 C C . ALA A 1 100 ? 29.313 2.456 12.846 1.00 80.19 100 ALA A C 1
ATOM 802 O O . ALA A 1 100 ? 28.524 2.231 13.770 1.00 80.19 100 ALA A O 1
ATOM 803 N N . ASP A 1 101 ? 30.581 2.816 13.075 1.00 82.81 101 ASP A N 1
ATOM 804 C CA . ASP A 1 101 ? 31.167 2.929 14.414 1.00 82.81 101 ASP A CA 1
ATOM 805 C C . ASP A 1 101 ? 30.503 4.039 15.252 1.00 82.81 101 ASP A C 1
ATOM 807 O O . ASP A 1 101 ? 30.348 3.899 16.472 1.00 82.81 101 ASP A O 1
ATOM 811 N N . ALA A 1 102 ? 30.100 5.149 14.624 1.00 79.25 102 ALA A N 1
ATOM 812 C CA . ALA A 1 102 ? 29.393 6.248 15.279 1.00 79.25 102 ALA A CA 1
ATOM 813 C C . ALA A 1 102 ? 27.938 5.886 15.613 1.00 79.25 102 ALA A C 1
ATOM 815 O O . ALA A 1 102 ? 27.486 6.133 16.734 1.00 79.25 102 ALA A O 1
ATOM 816 N N . ALA A 1 103 ? 27.217 5.251 14.686 1.00 69.12 103 ALA A N 1
ATOM 817 C CA . ALA A 1 103 ? 25.848 4.785 14.897 1.00 69.12 103 ALA A CA 1
ATOM 818 C C . ALA A 1 103 ? 25.767 3.786 16.064 1.00 69.12 103 ALA A C 1
ATOM 820 O O . ALA A 1 103 ? 24.901 3.909 16.933 1.00 69.12 103 ALA A O 1
ATOM 821 N N . MET A 1 104 ? 26.731 2.863 16.152 1.00 66.38 104 MET A N 1
ATOM 822 C CA . MET A 1 104 ? 26.831 1.899 17.250 1.00 66.38 104 MET A CA 1
ATOM 823 C C . MET A 1 104 ? 27.034 2.575 18.620 1.00 66.38 104 MET A C 1
ATOM 825 O O . MET A 1 104 ? 26.511 2.098 19.626 1.00 66.38 104 MET A O 1
ATOM 829 N N . LYS A 1 105 ? 27.750 3.706 18.671 1.00 71.62 105 LYS A N 1
ATOM 830 C CA . LYS A 1 105 ? 27.948 4.498 19.901 1.00 71.62 105 LYS A CA 1
ATOM 831 C C . LYS A 1 105 ? 26.724 5.349 20.260 1.00 71.62 105 LYS A C 1
ATOM 833 O O . LYS A 1 105 ? 26.400 5.477 21.438 1.00 71.62 105 LYS A O 1
ATOM 838 N N . ASN A 1 106 ? 26.028 5.898 19.264 1.00 57.88 106 ASN A N 1
ATOM 839 C CA . ASN A 1 106 ? 24.879 6.793 19.455 1.00 57.88 106 ASN A CA 1
ATOM 840 C C . ASN A 1 106 ? 23.587 6.073 19.877 1.00 57.88 106 ASN A C 1
ATOM 842 O O . ASN A 1 106 ? 22.703 6.700 20.458 1.00 57.88 106 ASN A O 1
ATOM 846 N N . LEU A 1 107 ? 23.488 4.756 19.672 1.00 53.75 107 LEU A N 1
ATOM 847 C CA . LEU A 1 107 ? 22.374 3.923 20.153 1.00 53.75 107 LEU A CA 1
ATOM 848 C C . LEU A 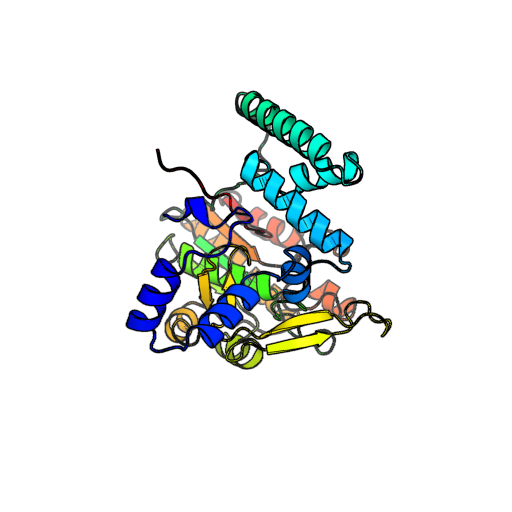1 107 ? 22.258 3.842 21.697 1.00 53.75 107 LEU A C 1
ATOM 850 O O . LEU A 1 107 ? 21.325 3.221 22.201 1.00 53.75 107 LEU A O 1
ATOM 854 N N . GLN A 1 108 ? 23.166 4.468 22.460 1.00 50.81 108 GLN A N 1
ATOM 855 C CA . GLN A 1 108 ? 23.188 4.449 23.932 1.00 50.81 108 GLN A CA 1
ATOM 856 C C . GLN A 1 108 ? 22.529 5.663 24.630 1.00 50.81 108 GLN A C 1
ATOM 858 O O . GLN A 1 108 ? 22.660 5.799 25.846 1.00 50.81 108 GLN A O 1
ATOM 863 N N . ILE A 1 109 ? 21.819 6.553 23.924 1.00 42.97 109 ILE A N 1
ATOM 864 C CA . ILE A 1 109 ? 21.293 7.806 24.514 1.00 42.97 109 ILE A CA 1
ATOM 865 C C . ILE A 1 109 ? 19.761 7.747 24.724 1.00 42.97 109 ILE A C 1
ATOM 867 O O . ILE A 1 109 ? 19.041 7.322 23.817 1.00 42.97 109 ILE A O 1
ATOM 871 N N . PRO A 1 110 ? 19.217 8.183 25.886 1.00 47.66 110 PRO A N 1
ATOM 872 C CA . PRO A 1 110 ? 17.783 8.150 26.152 1.00 47.66 110 PRO A CA 1
ATOM 873 C C . PRO A 1 110 ? 17.016 9.346 25.550 1.00 47.66 110 PRO A C 1
ATOM 875 O O . PRO A 1 110 ? 17.302 10.504 25.830 1.00 47.66 110 PRO A O 1
ATOM 878 N N . PHE A 1 111 ? 16.014 8.982 24.745 1.00 38.41 111 PHE A N 1
ATOM 879 C CA . PHE A 1 111 ? 14.711 9.589 24.409 1.00 38.41 111 PHE A CA 1
ATOM 880 C C . PHE A 1 111 ? 14.407 11.076 24.716 1.00 38.41 111 PHE A C 1
ATOM 882 O O . PHE A 1 111 ? 14.300 11.473 25.875 1.00 38.41 111 PHE A O 1
ATOM 889 N N . VAL A 1 112 ? 14.013 11.832 23.675 1.00 38.72 112 VAL A N 1
ATOM 890 C CA . VAL A 1 112 ? 13.173 13.046 23.776 1.00 38.72 112 VAL A CA 1
ATOM 891 C C . VAL A 1 112 ? 12.112 13.034 22.654 1.00 38.72 112 VAL A C 1
ATOM 893 O O . VAL A 1 112 ? 12.466 12.877 21.496 1.00 38.72 112 VAL A O 1
ATOM 896 N N . ILE A 1 113 ? 10.832 13.148 23.059 1.00 39.53 113 ILE A N 1
ATOM 897 C CA . ILE A 1 113 ? 9.545 13.347 22.330 1.00 39.53 113 ILE A CA 1
ATOM 898 C C . ILE A 1 113 ? 9.379 12.618 20.963 1.00 39.53 113 ILE A C 1
ATOM 900 O O . ILE A 1 113 ? 10.024 12.984 19.988 1.00 39.53 113 ILE A O 1
ATOM 904 N N . PRO A 1 114 ? 8.470 11.621 20.832 1.00 41.91 114 PRO A N 1
ATOM 905 C CA . PRO A 1 114 ? 8.522 10.654 19.740 1.00 41.91 114 PRO A CA 1
ATOM 906 C C . PRO A 1 114 ? 7.712 11.068 18.503 1.00 41.91 114 PRO A C 1
ATOM 908 O O . PRO A 1 114 ? 6.556 10.677 18.360 1.00 41.91 114 PRO A O 1
ATOM 911 N N . THR A 1 115 ? 8.346 11.698 17.521 1.00 37.25 115 THR A N 1
ATOM 912 C CA . THR A 1 115 ? 8.166 11.204 16.149 1.00 37.25 115 THR A CA 1
ATOM 913 C C . THR A 1 115 ? 8.898 9.870 16.099 1.00 37.25 115 THR A C 1
ATOM 915 O O . THR A 1 115 ? 10.126 9.812 16.139 1.00 37.25 115 THR A O 1
ATOM 918 N N . ARG A 1 116 ? 8.161 8.755 16.132 1.00 40.06 116 ARG A N 1
ATOM 919 C CA . ARG A 1 116 ? 8.808 7.459 15.945 1.00 40.06 116 ARG A CA 1
ATOM 920 C C . ARG A 1 116 ? 8.980 7.247 14.448 1.00 40.06 116 ARG A C 1
ATOM 922 O O . ARG A 1 116 ? 8.032 6.847 13.786 1.00 40.06 116 ARG A O 1
ATOM 929 N N . HIS A 1 117 ? 10.194 7.423 13.939 1.00 40.06 117 HIS A N 1
ATOM 930 C CA . HIS A 1 117 ? 10.624 6.618 12.800 1.00 40.06 117 HIS A CA 1
ATOM 931 C C . HIS A 1 117 ? 10.665 5.165 13.294 1.00 40.06 117 HIS A C 1
ATOM 933 O O . HIS A 1 117 ? 11.680 4.703 13.818 1.00 40.06 117 HIS A O 1
ATOM 939 N N . THR A 1 118 ? 9.528 4.461 13.278 1.00 42.16 118 THR A N 1
ATOM 940 C CA . THR A 1 118 ? 9.527 3.048 13.654 1.00 42.16 118 THR A CA 1
ATOM 941 C C . THR A 1 118 ? 10.088 2.270 12.474 1.00 42.16 118 THR A C 1
ATOM 943 O O . THR A 1 118 ? 9.418 2.072 11.471 1.00 42.16 118 THR A O 1
ATOM 946 N N . ARG A 1 119 ? 11.302 1.730 12.615 1.00 50.62 119 ARG A N 1
ATOM 947 C CA . ARG A 1 119 ? 11.802 0.635 11.755 1.00 50.62 119 ARG A CA 1
ATOM 948 C C . ARG A 1 119 ? 11.085 -0.691 12.059 1.00 50.62 119 ARG A C 1
ATOM 950 O O . ARG A 1 119 ? 11.655 -1.769 11.960 1.00 50.62 119 ARG A O 1
ATOM 957 N N . SER A 1 120 ? 9.872 -0.612 12.588 1.00 53.81 120 SER A N 1
ATOM 958 C CA . SER A 1 120 ? 9.154 -1.718 13.199 1.00 53.81 120 SER A CA 1
ATOM 959 C C . SER A 1 120 ? 7.687 -1.582 12.859 1.00 53.81 120 SER A C 1
ATOM 961 O O . SER A 1 120 ? 7.150 -0.473 12.851 1.00 53.81 120 SER A O 1
ATOM 963 N N . ALA A 1 121 ? 7.059 -2.724 12.606 1.00 62.75 121 ALA A N 1
ATOM 964 C CA . ALA A 1 121 ? 5.630 -2.827 12.387 1.00 62.75 121 ALA A CA 1
ATOM 965 C C . ALA A 1 121 ? 4.826 -2.169 13.526 1.00 62.75 121 ALA A C 1
ATOM 967 O O . ALA A 1 121 ? 5.297 -2.126 14.673 1.00 62.75 121 ALA A O 1
ATOM 968 N N . PRO A 1 122 ? 3.606 -1.676 13.243 1.00 66.81 122 PRO A N 1
ATOM 969 C CA . PRO A 1 122 ? 2.741 -1.136 14.278 1.00 66.81 122 PRO A CA 1
ATOM 970 C C . PRO A 1 122 ? 2.459 -2.211 15.328 1.00 66.81 122 PRO A C 1
ATOM 972 O O . PRO A 1 122 ? 2.264 -3.386 15.018 1.00 66.81 122 PRO A O 1
ATOM 975 N N . SER A 1 123 ? 2.406 -1.804 16.597 1.00 70.81 123 SER A N 1
ATOM 976 C CA . SER A 1 123 ? 1.981 -2.708 17.664 1.00 70.81 123 SER A CA 1
ATOM 977 C C . SER A 1 123 ? 0.469 -2.914 17.573 1.00 70.81 123 SER A C 1
ATOM 979 O O . SER A 1 123 ? -0.317 -2.128 18.106 1.00 70.81 123 SER A O 1
ATOM 981 N N . VAL A 1 124 ? 0.063 -3.970 16.873 1.00 76.00 124 VAL A N 1
ATOM 982 C CA . VAL A 1 124 ? -1.337 -4.381 16.771 1.00 76.00 124 VAL A CA 1
ATOM 983 C C . VAL A 1 124 ? -1.650 -5.340 17.917 1.00 76.00 124 VAL A C 1
ATOM 985 O O . VAL A 1 124 ? -1.045 -6.398 18.066 1.00 76.00 124 VAL A O 1
ATOM 988 N N . THR A 1 125 ? -2.591 -4.945 18.768 1.00 80.50 125 THR A N 1
ATOM 989 C CA . THR A 1 125 ? -3.085 -5.744 19.898 1.00 80.50 125 THR A CA 1
ATOM 990 C C . THR A 1 125 ? -4.480 -6.269 19.585 1.00 80.50 125 THR A C 1
ATOM 992 O O . THR A 1 125 ? -5.139 -5.746 18.697 1.00 80.50 125 THR A O 1
ATOM 995 N N . LYS A 1 126 ? -5.008 -7.214 20.370 1.00 83.88 126 LYS A N 1
ATOM 996 C CA . LYS A 1 126 ? -6.395 -7.705 20.226 1.00 83.88 126 LYS A CA 1
ATOM 997 C C . LYS A 1 126 ? -7.495 -6.628 20.313 1.00 83.88 126 LYS A C 1
ATOM 999 O O . LYS A 1 126 ? -8.640 -6.918 20.001 1.00 83.88 126 LYS A O 1
ATOM 1004 N N . ASN A 1 127 ? -7.159 -5.416 20.760 1.00 80.31 127 ASN A N 1
ATOM 1005 C CA . ASN A 1 127 ? -8.075 -4.277 20.856 1.00 80.31 127 ASN A CA 1
ATOM 1006 C C . ASN A 1 127 ? -7.863 -3.255 19.727 1.00 80.31 127 ASN A C 1
ATOM 1008 O O . ASN A 1 127 ? -8.627 -2.301 19.609 1.00 80.31 127 ASN A O 1
ATOM 1012 N N . THR A 1 128 ? -6.818 -3.428 18.918 1.00 81.94 128 THR A N 1
ATOM 1013 C CA . THR A 1 128 ? -6.476 -2.522 17.824 1.00 81.94 128 THR A CA 1
ATOM 1014 C C . THR A 1 128 ? -7.407 -2.759 16.645 1.00 81.94 128 THR A C 1
ATOM 1016 O O . THR A 1 128 ? -7.544 -3.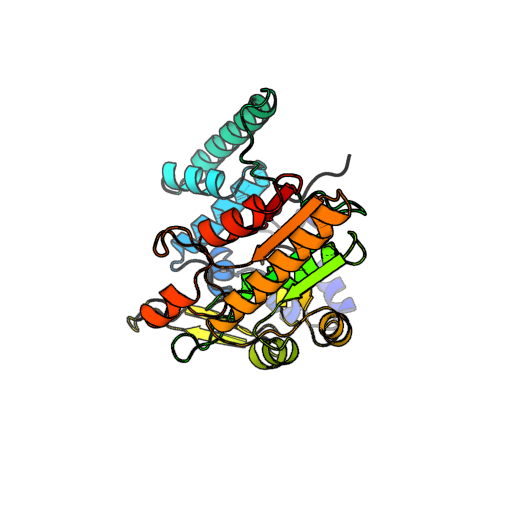889 16.189 1.00 81.94 128 THR A O 1
ATOM 1019 N N . ARG A 1 129 ? -8.013 -1.697 16.123 1.00 86.12 129 ARG A N 1
ATOM 1020 C CA . ARG A 1 129 ? -8.730 -1.724 14.839 1.00 86.12 129 ARG A CA 1
ATOM 1021 C C . ARG A 1 129 ? -7.820 -1.186 13.752 1.00 86.12 129 ARG A C 1
ATOM 1023 O O . ARG A 1 129 ? -7.088 -0.248 14.049 1.00 86.12 129 ARG A O 1
ATOM 1030 N N . VAL A 1 130 ? -7.863 -1.768 12.559 1.00 86.44 130 VAL A N 1
ATOM 1031 C CA . VAL A 1 130 ? -7.076 -1.336 11.396 1.00 86.44 130 VAL A CA 1
ATOM 1032 C C . VAL A 1 130 ? -8.022 -0.795 10.333 1.00 86.44 130 VAL A C 1
ATOM 1034 O O . VAL A 1 130 ? -8.967 -1.480 9.954 1.00 86.44 130 VAL A O 1
ATOM 1037 N N . VAL A 1 131 ? -7.758 0.410 9.841 1.00 89.81 131 VAL A N 1
ATOM 1038 C CA . VAL A 1 131 ? -8.398 0.951 8.634 1.00 89.81 131 VAL A CA 1
ATOM 1039 C C . VAL A 1 131 ? -7.287 1.336 7.678 1.00 89.81 131 VAL A C 1
ATOM 1041 O O . VAL A 1 131 ? -6.365 2.043 8.087 1.00 89.81 131 VAL A O 1
ATOM 1044 N N . ALA A 1 132 ? -7.360 0.845 6.447 1.00 89.19 132 ALA A N 1
ATOM 1045 C CA . ALA A 1 132 ? -6.396 1.142 5.408 1.00 89.19 132 ALA A CA 1
ATOM 1046 C C . ALA A 1 132 ? -7.065 1.467 4.084 1.00 89.19 132 ALA A C 1
ATOM 1048 O O . ALA A 1 132 ? -8.115 0.909 3.772 1.00 89.19 132 ALA A O 1
ATOM 1049 N N . VAL A 1 133 ? -6.435 2.345 3.311 1.00 90.00 133 VAL A N 1
ATOM 1050 C CA . VAL A 1 133 ? -6.846 2.708 1.956 1.00 90.00 133 VAL A CA 1
ATOM 1051 C C . VAL A 1 133 ? -5.640 2.657 1.024 1.00 90.00 133 VAL A C 1
ATOM 1053 O O . VAL A 1 133 ? -4.543 3.045 1.420 1.00 90.00 133 VAL A O 1
ATOM 1056 N N . LEU A 1 134 ? -5.836 2.125 -0.182 1.00 88.31 134 LEU A N 1
ATOM 1057 C CA . LEU A 1 134 ? -4.908 2.263 -1.300 1.00 88.31 134 LEU A CA 1
ATOM 1058 C C . LEU A 1 134 ? -5.332 3.487 -2.114 1.00 88.31 134 LEU A C 1
ATOM 1060 O O . LEU A 1 134 ? -6.388 3.456 -2.748 1.00 88.31 134 LEU A O 1
ATOM 1064 N N . GLY A 1 135 ? -4.520 4.544 -2.075 1.00 81.75 135 GLY A N 1
ATOM 1065 C CA . GLY A 1 135 ? -4.816 5.814 -2.742 1.00 81.75 135 GLY A CA 1
ATOM 1066 C C . GLY A 1 135 ? -4.698 5.788 -4.267 1.00 81.75 135 GLY A C 1
ATOM 1067 O O . GLY A 1 135 ? -5.287 6.648 -4.914 1.00 81.75 135 GLY A O 1
ATOM 1068 N N . ALA A 1 136 ? -3.992 4.803 -4.835 1.00 80.88 136 ALA A N 1
ATOM 1069 C CA . ALA A 1 136 ? -3.794 4.693 -6.279 1.00 80.88 136 ALA A CA 1
ATOM 1070 C C . ALA A 1 136 ? -5.136 4.553 -7.024 1.00 80.88 136 ALA A C 1
ATOM 1072 O O . ALA A 1 136 ? -5.927 3.651 -6.728 1.00 80.88 136 ALA A O 1
ATOM 1073 N N . ASP A 1 137 ? -5.356 5.409 -8.022 1.00 83.12 137 ASP A N 1
ATOM 1074 C CA . ASP A 1 137 ? -6.447 5.316 -8.994 1.00 83.12 137 ASP A CA 1
ATOM 1075 C C . ASP A 1 137 ? -5.933 5.737 -10.372 1.00 83.12 137 ASP A C 1
ATOM 1077 O O . ASP A 1 137 ? -5.042 6.574 -10.494 1.00 83.12 137 ASP A O 1
ATOM 1081 N N . GLU A 1 138 ? -6.481 5.129 -11.415 1.00 83.62 138 GLU A N 1
ATOM 1082 C CA . GLU A 1 138 ? -6.062 5.389 -12.789 1.00 83.62 138 GLU A CA 1
ATOM 1083 C C . GLU A 1 138 ? -7.007 6.386 -13.450 1.00 83.62 138 GLU A C 1
ATOM 1085 O O . GLU A 1 138 ? -8.148 6.058 -13.799 1.00 83.62 138 GLU A O 1
ATOM 1090 N N . GLY A 1 139 ? -6.502 7.601 -13.640 1.00 77.50 139 GLY A N 1
ATOM 1091 C CA . GLY A 1 139 ? -7.159 8.658 -14.397 1.00 77.50 139 GLY A CA 1
ATOM 1092 C C . GLY A 1 139 ? -6.820 8.616 -15.890 1.00 77.50 139 GLY A C 1
ATOM 1093 O O . GLY A 1 139 ? -5.952 7.874 -16.347 1.00 77.50 139 GLY A O 1
ATOM 1094 N N . LEU A 1 140 ? -7.480 9.476 -16.673 1.00 76.50 140 LEU A N 1
ATOM 1095 C CA . LEU A 1 140 ? -7.137 9.683 -18.089 1.00 76.50 140 LEU A CA 1
ATOM 1096 C C . LEU A 1 140 ? -5.696 10.183 -18.270 1.00 76.50 140 LEU A C 1
ATOM 1098 O O . LEU A 1 140 ? -5.069 9.880 -19.283 1.00 76.50 140 LEU A O 1
ATOM 1102 N N . ASN A 1 141 ? -5.197 10.944 -17.295 1.00 78.81 141 ASN A N 1
ATOM 1103 C CA . ASN A 1 141 ? -3.866 11.547 -17.319 1.00 78.81 141 ASN A CA 1
ATOM 1104 C C . ASN A 1 141 ? -2.792 10.641 -16.707 1.00 78.81 141 ASN A C 1
ATOM 1106 O O . ASN A 1 141 ? -1.608 10.917 -16.866 1.00 78.81 141 ASN A O 1
ATOM 1110 N N . ASP A 1 142 ? -3.202 9.552 -16.053 1.00 82.69 142 ASP A N 1
ATOM 1111 C CA . ASP A 1 142 ? -2.304 8.603 -15.405 1.00 82.69 142 ASP A CA 1
ATOM 1112 C C . ASP A 1 142 ? -2.793 7.158 -15.585 1.00 82.69 142 ASP A C 1
ATOM 1114 O O . ASP A 1 142 ? -3.246 6.489 -14.649 1.00 82.69 142 ASP A O 1
ATOM 1118 N N . PRO A 1 143 ? -2.731 6.643 -16.824 1.00 85.88 143 PRO A N 1
ATOM 1119 C CA . PRO A 1 143 ? -3.185 5.294 -17.124 1.00 85.88 143 PRO A CA 1
ATOM 1120 C C . PRO A 1 143 ? -2.273 4.218 -16.523 1.00 85.88 143 PRO A C 1
ATOM 1122 O O . PRO A 1 143 ? -2.616 3.043 -16.622 1.00 85.88 143 PRO A O 1
ATOM 1125 N N . ASN A 1 144 ? -1.125 4.593 -15.950 1.00 87.19 144 ASN A N 1
ATOM 1126 C CA . ASN A 1 144 ? -0.110 3.689 -15.418 1.00 87.19 144 ASN A CA 1
ATOM 1127 C C . ASN A 1 144 ? 0.087 3.860 -13.902 1.00 87.19 144 ASN A C 1
ATOM 1129 O O . ASN A 1 144 ? 1.093 3.384 -13.374 1.00 87.19 144 ASN A O 1
ATOM 1133 N N . ALA A 1 145 ? -0.874 4.475 -13.201 1.00 85.12 145 ALA A N 1
ATOM 1134 C CA . ALA A 1 145 ? -0.783 4.818 -11.781 1.00 85.12 145 ALA A CA 1
ATOM 1135 C C . ALA A 1 145 ? -0.453 3.630 -10.864 1.00 85.12 145 ALA A C 1
ATOM 1137 O O . ALA A 1 145 ? 0.089 3.818 -9.788 1.00 85.12 145 ALA A O 1
ATOM 1138 N N . ALA A 1 146 ? -0.741 2.388 -11.264 1.00 88.50 146 ALA A N 1
ATOM 1139 C CA . ALA A 1 146 ? -0.410 1.183 -10.494 1.00 88.50 146 ALA A CA 1
ATOM 1140 C C . ALA A 1 146 ? 0.729 0.343 -11.105 1.00 88.50 146 ALA A C 1
ATOM 1142 O O . ALA A 1 146 ? 0.989 -0.777 -10.657 1.00 88.50 146 ALA A O 1
ATOM 1143 N N . SER A 1 147 ? 1.428 0.872 -12.112 1.00 87.31 147 SER A N 1
ATOM 1144 C CA . SER A 1 147 ? 2.557 0.205 -12.759 1.00 87.31 147 SER A CA 1
ATOM 1145 C C . SER A 1 147 ? 3.727 0.011 -11.788 1.00 87.31 147 SER A C 1
ATOM 1147 O O . SER A 1 147 ? 4.073 0.948 -11.064 1.00 87.31 147 SER A O 1
ATOM 1149 N N . PRO A 1 148 ? 4.402 -1.156 -11.790 1.00 81.94 148 PRO A N 1
ATOM 1150 C CA . PRO A 1 148 ? 5.567 -1.404 -10.941 1.00 81.94 148 PRO A CA 1
ATOM 1151 C C . PRO A 1 148 ? 6.726 -0.418 -11.133 1.00 81.94 148 PRO A C 1
ATOM 1153 O O . PRO A 1 148 ? 7.465 -0.171 -10.183 1.00 81.94 148 PRO A O 1
ATOM 1156 N N . SER A 1 149 ? 6.926 0.099 -12.352 1.00 79.00 149 SER A N 1
ATOM 1157 C CA . SER A 1 149 ? 8.049 0.997 -12.682 1.00 79.00 149 SER A CA 1
ATOM 1158 C C . SER A 1 149 ? 7.640 2.392 -13.148 1.00 79.00 149 SER A C 1
ATOM 1160 O O . SER A 1 149 ? 8.473 3.290 -13.094 1.00 79.00 149 SER A O 1
ATOM 1162 N N . LEU A 1 150 ? 6.406 2.576 -13.630 1.00 77.88 150 LEU A N 1
ATOM 1163 C CA . LEU A 1 150 ? 5.948 3.856 -14.195 1.00 77.88 150 LEU A CA 1
ATOM 1164 C C . LEU A 1 150 ? 5.015 4.644 -13.274 1.00 77.88 150 LEU A C 1
ATOM 1166 O O . LEU A 1 150 ? 4.749 5.806 -13.552 1.00 77.88 150 LEU A O 1
ATOM 1170 N N . GLY A 1 151 ? 4.527 4.020 -12.207 1.00 80.44 151 GLY A N 1
ATOM 1171 C CA . GLY A 1 151 ? 3.644 4.650 -11.238 1.00 80.44 151 GLY A CA 1
ATOM 1172 C C . GLY A 1 151 ? 3.836 4.035 -9.859 1.00 80.44 151 GLY A C 1
ATOM 1173 O O . GLY A 1 151 ? 4.944 3.682 -9.447 1.00 80.44 151 GLY A O 1
ATOM 1174 N N . ASP A 1 152 ? 2.729 3.836 -9.163 1.00 78.50 152 ASP A N 1
ATOM 1175 C CA . ASP A 1 152 ? 2.682 3.537 -7.735 1.00 78.50 152 ASP A CA 1
ATOM 1176 C C . ASP A 1 152 ? 2.492 2.056 -7.450 1.00 78.50 152 ASP A C 1
ATOM 1178 O O . ASP A 1 152 ? 1.969 1.657 -6.407 1.00 78.50 152 ASP A O 1
ATOM 1182 N N . GLY A 1 153 ? 2.954 1.191 -8.354 1.00 82.75 153 GLY A N 1
ATOM 1183 C CA . GLY A 1 153 ? 2.872 -0.256 -8.164 1.00 82.75 153 GLY A CA 1
ATOM 1184 C C . GLY A 1 153 ? 3.576 -0.733 -6.888 1.00 82.75 153 GLY A C 1
ATOM 1185 O O . GLY A 1 153 ? 3.190 -1.743 -6.294 1.00 82.75 153 GLY A O 1
ATOM 1186 N N . TRP A 1 154 ? 4.555 0.025 -6.390 1.00 78.94 154 TRP A N 1
ATOM 1187 C CA . TRP A 1 154 ? 5.166 -0.220 -5.085 1.00 78.94 154 TRP A CA 1
ATOM 1188 C C . TRP A 1 154 ? 4.191 0.038 -3.919 1.00 78.94 154 TRP A C 1
ATOM 1190 O O . TRP A 1 154 ? 4.192 -0.742 -2.963 1.00 78.94 154 TRP A O 1
ATOM 1200 N N . MET A 1 155 ? 3.293 1.028 -4.008 1.00 82.12 155 MET A N 1
ATOM 1201 C CA . MET A 1 155 ? 2.221 1.251 -3.025 1.00 82.12 155 MET A CA 1
ATOM 1202 C C . MET A 1 155 ? 1.197 0.119 -3.044 1.00 82.12 155 MET A C 1
ATOM 1204 O O . MET A 1 155 ? 0.784 -0.359 -1.986 1.00 82.12 155 MET A O 1
ATOM 1208 N N . VAL A 1 156 ? 0.851 -0.375 -4.236 1.00 87.94 156 VAL A N 1
ATOM 1209 C CA . VAL A 1 156 ? 0.003 -1.566 -4.390 1.00 87.94 156 VAL A CA 1
ATOM 1210 C C . VAL A 1 156 ? 0.651 -2.765 -3.689 1.00 87.94 156 VAL A C 1
ATOM 1212 O O . VAL A 1 156 ? -0.000 -3.460 -2.907 1.00 87.94 156 VAL A O 1
ATOM 1215 N N . SER A 1 157 ? 1.959 -2.972 -3.888 1.00 87.50 157 SER A N 1
ATOM 1216 C CA . SER A 1 157 ? 2.697 -4.048 -3.215 1.00 87.50 157 SER A CA 1
ATOM 1217 C C . SER A 1 157 ? 2.697 -3.898 -1.683 1.00 87.50 157 SER A C 1
ATOM 1219 O O . SER A 1 157 ? 2.472 -4.872 -0.964 1.00 87.50 157 SER A O 1
ATOM 1221 N N . ASN A 1 158 ? 2.873 -2.673 -1.175 1.00 84.62 158 ASN A N 1
ATOM 1222 C CA . ASN A 1 158 ? 2.854 -2.360 0.254 1.00 84.62 158 ASN A CA 1
ATOM 1223 C C . ASN A 1 158 ? 1.493 -2.643 0.886 1.00 84.62 158 ASN A C 1
ATOM 1225 O O . ASN A 1 158 ? 1.421 -3.210 1.978 1.00 84.62 158 ASN A O 1
ATOM 1229 N N . PHE A 1 159 ? 0.415 -2.267 0.200 1.00 88.44 159 PHE A N 1
ATOM 1230 C CA . PHE A 1 159 ? -0.945 -2.494 0.668 1.00 88.44 159 PHE A CA 1
ATOM 1231 C C . PHE A 1 159 ? -1.213 -3.982 0.895 1.00 88.44 159 PHE A C 1
ATOM 1233 O O . PHE A 1 159 ? -1.605 -4.385 1.994 1.00 88.44 159 PHE A O 1
ATOM 1240 N N . TYR A 1 160 ? -0.923 -4.820 -0.103 1.00 88.81 160 TYR A N 1
ATOM 1241 C CA . TYR A 1 160 ? -1.148 -6.259 0.022 1.00 88.81 160 TYR A CA 1
ATOM 1242 C C . TYR A 1 160 ? -0.166 -6.942 0.977 1.00 88.81 160 TYR A C 1
ATOM 1244 O O . TYR A 1 160 ? -0.564 -7.870 1.683 1.00 88.81 160 TYR A O 1
ATOM 1252 N N . LEU A 1 161 ? 1.078 -6.457 1.085 1.00 87.88 161 LEU A N 1
ATOM 1253 C CA . LEU A 1 161 ? 2.006 -6.923 2.115 1.00 87.88 161 LEU A CA 1
ATOM 1254 C C . LEU A 1 161 ? 1.395 -6.754 3.508 1.00 87.88 161 LEU A C 1
ATOM 1256 O O . LEU A 1 161 ? 1.341 -7.714 4.275 1.00 87.88 161 LEU A O 1
ATOM 1260 N N . TRP A 1 162 ? 0.932 -5.548 3.844 1.00 85.25 162 TRP A N 1
ATOM 1261 C CA . TRP A 1 162 ? 0.388 -5.271 5.171 1.00 85.25 162 TRP A CA 1
ATOM 1262 C C . TRP A 1 162 ? -0.926 -6.007 5.430 1.00 85.25 162 TRP A C 1
ATOM 1264 O O . TRP A 1 162 ? -1.138 -6.474 6.551 1.00 85.25 162 TRP A O 1
ATOM 1274 N N . LEU A 1 163 ? -1.758 -6.190 4.402 1.00 87.88 163 LEU A N 1
ATOM 1275 C CA . LEU A 1 163 ? -2.953 -7.030 4.476 1.00 87.88 163 LEU A CA 1
ATOM 1276 C C . LEU A 1 163 ? -2.598 -8.470 4.871 1.00 87.88 163 LEU A C 1
ATOM 1278 O O . LEU A 1 163 ? -3.269 -9.066 5.717 1.00 87.88 163 LEU A O 1
ATOM 1282 N N . ILE A 1 164 ? -1.530 -9.031 4.299 1.00 87.50 164 ILE A N 1
ATOM 1283 C CA . ILE A 1 164 ? -1.054 -10.384 4.618 1.00 87.50 164 ILE A CA 1
ATOM 1284 C C . ILE A 1 164 ? -0.401 -10.427 6.006 1.00 87.50 164 ILE A C 1
ATOM 1286 O O . ILE A 1 164 ? -0.734 -11.295 6.808 1.00 87.50 164 ILE A O 1
ATOM 1290 N N . VAL A 1 165 ? 0.501 -9.493 6.316 1.00 85.25 165 VAL A N 1
ATOM 1291 C CA . VAL A 1 165 ? 1.251 -9.455 7.586 1.00 85.25 165 VAL A CA 1
ATOM 1292 C C . VAL A 1 165 ? 0.326 -9.304 8.790 1.00 85.25 165 VAL A C 1
ATOM 1294 O O . VAL A 1 165 ? 0.576 -9.899 9.837 1.00 85.25 165 VAL A O 1
ATOM 1297 N N . LEU A 1 166 ? -0.736 -8.509 8.658 1.00 84.19 166 LEU A N 1
ATOM 1298 C CA . LEU A 1 166 ? -1.688 -8.287 9.740 1.00 84.19 166 LEU A CA 1
ATOM 1299 C C . LEU A 1 166 ? -2.806 -9.329 9.772 1.00 84.19 166 LEU A C 1
ATOM 1301 O O . LEU A 1 166 ? -3.685 -9.212 10.619 1.00 84.19 166 LEU A O 1
ATOM 1305 N N . ASP A 1 167 ? -2.807 -10.340 8.903 1.00 85.75 167 ASP A N 1
ATOM 1306 C CA . ASP A 1 167 ? -3.899 -11.311 8.843 1.00 85.75 167 ASP A CA 1
ATOM 1307 C C . ASP A 1 167 ? -4.185 -11.970 10.203 1.00 85.75 167 ASP A C 1
ATOM 1309 O O . ASP A 1 167 ? -3.289 -12.437 10.906 1.00 85.75 167 ASP A O 1
ATOM 1313 N N . GLY A 1 168 ? -5.459 -11.962 10.597 1.00 83.69 168 GLY A N 1
ATOM 1314 C CA . GLY A 1 168 ? -5.915 -12.482 11.888 1.00 83.69 168 GLY A CA 1
ATOM 1315 C C . GLY A 1 168 ? -5.460 -11.700 13.131 1.00 83.69 168 GLY A C 1
ATOM 1316 O O . GLY A 1 168 ? -5.731 -12.144 14.247 1.00 83.69 168 GLY A O 1
ATOM 1317 N N . VAL A 1 169 ? -4.792 -10.550 12.985 1.00 84.19 169 VAL A N 1
ATOM 1318 C CA . VAL A 1 169 ? -4.328 -9.715 14.107 1.00 84.19 169 VAL A CA 1
ATOM 1319 C C . VAL A 1 169 ? -5.267 -8.523 14.322 1.00 84.19 169 VAL A C 1
ATOM 1321 O O . VAL A 1 169 ? -5.816 -7.959 13.384 1.00 84.19 169 VAL A O 1
ATOM 1324 N N . GLY A 1 170 ? -5.451 -8.079 15.563 1.00 84.62 170 GLY A N 1
ATOM 1325 C CA . GLY A 1 170 ? -6.350 -6.958 15.856 1.00 84.62 170 GLY A CA 1
ATOM 1326 C C . GLY A 1 170 ? -7.775 -7.388 16.193 1.00 84.62 170 GLY A C 1
ATOM 1327 O O . GLY A 1 170 ? -8.097 -8.571 16.248 1.00 84.62 170 GLY A O 1
ATOM 1328 N N . LYS A 1 171 ? -8.622 -6.399 16.473 1.00 84.75 171 LYS A N 1
ATOM 1329 C CA . LYS A 1 171 ? -10.050 -6.567 16.762 1.00 84.75 171 LYS A CA 1
ATOM 1330 C C . LYS A 1 171 ? -10.881 -6.626 15.485 1.00 84.75 171 LYS A C 1
ATOM 1332 O O . LYS A 1 171 ? -11.778 -7.453 15.369 1.00 84.75 171 LYS A O 1
ATOM 1337 N N . SER A 1 172 ? -10.595 -5.725 14.552 1.00 88.81 172 SER A N 1
ATOM 1338 C CA . SER A 1 172 ? -11.231 -5.642 13.239 1.00 88.81 172 SER A CA 1
ATOM 1339 C C . SER A 1 172 ? -10.286 -4.970 12.248 1.00 88.81 172 SER A C 1
ATOM 1341 O O . SER A 1 172 ? -9.392 -4.217 12.648 1.00 88.81 172 SER A O 1
ATOM 1343 N N . GLN A 1 173 ? -10.476 -5.257 10.962 1.00 88.75 173 GLN A N 1
ATOM 1344 C CA . GLN A 1 173 ? -9.700 -4.661 9.880 1.00 88.75 173 GLN A CA 1
ATOM 1345 C C . GLN A 1 173 ? -10.611 -4.269 8.724 1.00 88.75 173 GLN A C 1
ATOM 1347 O O . GLN A 1 173 ? -11.540 -5.006 8.394 1.00 88.75 173 GLN A O 1
ATOM 1352 N N . GLN A 1 174 ? -10.316 -3.136 8.103 1.00 91.44 174 GLN A N 1
ATOM 1353 C CA . GLN A 1 174 ? -10.936 -2.668 6.873 1.00 91.44 174 GLN A CA 1
ATOM 1354 C C . GLN A 1 174 ? -9.831 -2.266 5.901 1.00 91.44 174 GLN A C 1
ATOM 1356 O O . GLN A 1 174 ? -8.988 -1.439 6.237 1.00 91.44 174 GLN A O 1
ATOM 1361 N N . TRP A 1 175 ? -9.842 -2.862 4.713 1.00 92.88 175 TRP A N 1
ATOM 1362 C CA . TRP A 1 175 ? -8.859 -2.635 3.657 1.00 92.88 175 TRP A CA 1
ATOM 1363 C C . TRP A 1 175 ? -9.597 -2.119 2.429 1.00 92.88 175 TRP A C 1
ATOM 1365 O O . TRP A 1 175 ? -10.363 -2.860 1.826 1.00 92.88 175 TRP A O 1
ATOM 1375 N N . ILE A 1 176 ? -9.423 -0.848 2.094 1.00 93.00 176 ILE A N 1
ATOM 1376 C CA . ILE A 1 176 ? -10.215 -0.134 1.094 1.00 93.00 176 ILE A CA 1
ATOM 1377 C C . ILE A 1 176 ? -9.364 0.089 -0.156 1.00 93.00 176 ILE A C 1
ATOM 1379 O O . ILE A 1 176 ? -8.213 0.504 -0.057 1.00 93.00 176 ILE A O 1
ATOM 1383 N N . ILE A 1 177 ? -9.924 -0.178 -1.333 1.00 91.56 177 ILE A N 1
ATOM 1384 C CA . ILE A 1 177 ? -9.241 -0.012 -2.625 1.00 91.56 177 ILE A CA 1
ATOM 1385 C C . ILE A 1 177 ? -10.174 0.643 -3.647 1.00 91.56 177 ILE A C 1
ATOM 1387 O O . ILE A 1 177 ? -11.368 0.350 -3.650 1.00 91.56 177 ILE A O 1
ATOM 1391 N N . GLY A 1 178 ? -9.643 1.495 -4.529 1.00 89.69 178 GLY A N 1
ATOM 1392 C CA . GLY A 1 178 ? -10.397 2.063 -5.661 1.00 89.69 178 GLY A CA 1
ATOM 1393 C C . GLY A 1 178 ? -10.421 1.173 -6.915 1.00 89.69 178 GLY A C 1
ATOM 1394 O O . GLY A 1 178 ? -11.276 1.327 -7.789 1.00 89.69 178 GLY A O 1
ATOM 1395 N N . MET A 1 179 ? -9.504 0.203 -7.001 1.00 90.31 179 MET A N 1
ATOM 1396 C CA . MET A 1 179 ? -9.324 -0.681 -8.158 1.00 90.31 179 MET A CA 1
ATOM 1397 C C . MET A 1 179 ? -9.543 -2.150 -7.781 1.00 90.31 179 MET A C 1
ATOM 1399 O O . MET A 1 179 ? -9.053 -2.599 -6.749 1.00 90.31 179 MET A O 1
ATOM 1403 N N . ASP A 1 180 ? -10.248 -2.916 -8.623 1.00 92.88 180 ASP A N 1
ATOM 1404 C CA . ASP A 1 180 ? -10.458 -4.356 -8.394 1.00 92.88 180 ASP A CA 1
ATOM 1405 C C . ASP A 1 180 ? -9.099 -5.104 -8.437 1.00 92.88 180 ASP A C 1
ATOM 1407 O O . ASP A 1 180 ? -8.323 -4.903 -9.378 1.00 92.88 180 ASP A O 1
ATOM 1411 N N . PRO A 1 181 ? -8.781 -5.991 -7.473 1.00 94.06 181 PRO A N 1
ATOM 1412 C CA . PRO A 1 181 ? -7.518 -6.731 -7.472 1.00 94.06 181 PRO A CA 1
ATOM 1413 C C . PRO A 1 181 ? -7.314 -7.600 -8.723 1.00 94.06 181 PRO A C 1
ATOM 1415 O O . PRO A 1 181 ? -6.186 -7.775 -9.180 1.00 94.06 181 PRO A O 1
ATOM 1418 N N . ALA A 1 182 ? -8.395 -8.129 -9.306 1.00 94.06 182 ALA A N 1
ATOM 1419 C CA . ALA A 1 182 ? -8.337 -8.888 -10.550 1.00 94.06 182 ALA A CA 1
ATOM 1420 C C . ALA A 1 182 ? -7.971 -7.992 -11.738 1.00 94.06 182 ALA A C 1
ATOM 1422 O O . ALA A 1 182 ? -7.241 -8.432 -12.620 1.00 94.06 182 ALA A O 1
ATOM 1423 N N . TYR A 1 183 ? -8.436 -6.738 -11.744 1.00 93.50 183 TYR A N 1
ATOM 1424 C CA . TYR A 1 183 ? -8.044 -5.754 -12.754 1.00 93.50 183 TYR A CA 1
ATOM 1425 C C . TYR A 1 183 ? -6.552 -5.422 -12.651 1.00 93.50 183 TYR A C 1
ATOM 1427 O O . TYR A 1 183 ? -5.852 -5.439 -13.660 1.00 93.50 183 TYR A O 1
ATOM 1435 N N . LEU A 1 184 ? -6.049 -5.202 -11.432 1.00 92.69 184 LEU A N 1
ATOM 1436 C CA . LEU A 1 184 ? -4.625 -4.952 -11.193 1.00 92.69 184 LEU A CA 1
ATOM 1437 C C . LEU A 1 184 ? -3.752 -6.101 -11.717 1.00 92.69 184 LEU A C 1
ATOM 1439 O O . LEU A 1 184 ? -2.734 -5.858 -12.358 1.00 92.69 184 LEU A O 1
ATOM 1443 N N . LEU A 1 185 ? -4.164 -7.351 -11.488 1.00 92.06 185 LEU A N 1
ATOM 1444 C CA . LEU A 1 185 ? -3.459 -8.525 -12.003 1.00 92.06 185 LEU A CA 1
ATOM 1445 C C . LEU A 1 185 ? -3.592 -8.711 -13.509 1.00 92.06 185 LEU A C 1
ATOM 1447 O O . LEU A 1 185 ? -2.644 -9.155 -14.142 1.00 92.06 185 LEU A O 1
ATOM 1451 N N . ASP A 1 186 ? -4.745 -8.411 -14.092 1.00 92.25 186 ASP A N 1
ATOM 1452 C CA . ASP A 1 186 ? -4.922 -8.545 -15.536 1.00 92.25 186 ASP A CA 1
ATOM 1453 C C . ASP A 1 186 ? -4.083 -7.517 -16.302 1.00 92.25 186 ASP A C 1
ATOM 1455 O O . ASP A 1 186 ? -3.466 -7.839 -17.314 1.00 92.25 186 ASP A O 1
ATOM 1459 N N . LYS A 1 187 ? -4.012 -6.290 -15.778 1.00 91.69 187 LYS A N 1
ATOM 1460 C CA . LYS A 1 187 ? -3.294 -5.187 -16.412 1.00 91.69 187 LYS A CA 1
ATOM 1461 C C . LYS A 1 187 ? -1.787 -5.217 -16.158 1.00 91.69 187 LYS A C 1
ATOM 1463 O O . LYS A 1 187 ? -1.018 -5.035 -17.099 1.00 91.69 187 LYS A O 1
ATOM 1468 N N . TYR A 1 188 ? -1.378 -5.442 -14.909 1.00 89.50 188 TYR A N 1
ATOM 1469 C CA . TYR A 1 188 ? 0.024 -5.358 -14.466 1.00 89.50 188 TYR A CA 1
ATOM 1470 C C . TYR A 1 188 ? 0.633 -6.708 -14.082 1.00 89.50 188 TYR A C 1
ATOM 1472 O O . TYR A 1 188 ? 1.818 -6.794 -13.757 1.00 89.50 188 TYR A O 1
ATOM 1480 N N . GLY A 1 189 ? -0.164 -7.772 -14.083 1.00 72.69 189 GLY A N 1
ATOM 1481 C CA . GLY A 1 189 ? 0.296 -9.136 -13.859 1.00 72.69 189 GLY A CA 1
ATOM 1482 C C . GLY A 1 189 ? 0.360 -9.944 -15.155 1.00 72.69 189 GLY A C 1
ATOM 1483 O O . GLY A 1 189 ? 0.177 -9.426 -16.254 1.00 72.69 189 GLY A O 1
ATOM 1484 N N . ARG A 1 190 ? 0.586 -11.254 -15.009 1.00 73.44 190 ARG A N 1
ATOM 1485 C CA . ARG A 1 190 ? 0.450 -12.310 -16.039 1.00 73.44 190 ARG A CA 1
ATOM 1486 C C . ARG A 1 190 ? 1.561 -12.434 -17.067 1.00 73.44 190 ARG A C 1
ATOM 1488 O O . ARG A 1 190 ? 1.846 -13.552 -17.488 1.00 73.44 190 ARG A O 1
ATOM 1495 N N . GLU A 1 191 ? 2.235 -11.349 -17.413 1.00 78.19 191 GLU A N 1
ATOM 1496 C CA . GLU A 1 191 ? 3.388 -11.384 -18.313 1.00 78.19 191 GLU A CA 1
ATOM 1497 C C . GLU A 1 191 ? 4.572 -10.656 -17.683 1.00 78.19 191 GLU A C 1
ATOM 1499 O O . GLU A 1 191 ? 4.405 -9.688 -16.947 1.00 78.19 191 GLU A O 1
ATOM 1504 N N . ASP A 1 192 ? 5.782 -11.154 -17.923 1.00 77.94 192 ASP A N 1
ATOM 1505 C CA . ASP A 1 192 ? 6.999 -10.432 -17.559 1.00 77.94 192 ASP A CA 1
ATOM 1506 C C . ASP A 1 192 ? 7.332 -9.511 -18.732 1.00 77.94 192 ASP A C 1
ATOM 1508 O O . ASP A 1 192 ? 8.071 -9.882 -19.644 1.00 77.94 192 ASP A O 1
ATOM 1512 N N . GLU A 1 193 ? 6.665 -8.357 -18.769 1.00 77.25 193 GLU A N 1
ATOM 1513 C CA . GLU A 1 193 ? 6.790 -7.396 -19.860 1.00 77.25 193 GLU A CA 1
ATOM 1514 C C . GLU A 1 193 ? 7.681 -6.227 -19.441 1.00 77.25 193 GLU A C 1
ATOM 1516 O O . GLU A 1 193 ? 7.391 -5.505 -18.480 1.00 77.25 193 GLU A O 1
ATOM 1521 N N . MET A 1 194 ? 8.760 -6.046 -20.205 1.00 78.62 194 MET A N 1
ATOM 1522 C CA . MET A 1 194 ? 9.582 -4.845 -20.182 1.00 78.62 194 MET A CA 1
ATOM 1523 C C . MET A 1 194 ? 9.341 -4.045 -21.461 1.00 78.62 194 MET A C 1
ATOM 1525 O O . MET A 1 194 ? 9.541 -4.566 -22.561 1.00 78.62 194 MET A O 1
ATOM 1529 N N . THR A 1 195 ? 8.944 -2.782 -21.316 1.00 79.06 195 THR A N 1
ATOM 1530 C CA . THR A 1 195 ? 8.789 -1.843 -22.436 1.00 79.06 195 THR A CA 1
ATOM 1531 C C . THR A 1 195 ? 9.898 -0.800 -22.409 1.00 79.06 195 THR A C 1
ATOM 1533 O O . THR A 1 195 ? 10.583 -0.621 -21.403 1.00 79.06 195 THR A O 1
ATOM 1536 N N . MET A 1 196 ? 10.129 -0.145 -23.546 1.00 78.50 196 MET A N 1
ATOM 1537 C CA . MET A 1 196 ? 11.059 0.978 -23.640 1.00 78.50 196 MET A CA 1
ATOM 1538 C C . MET A 1 196 ? 10.250 2.266 -23.544 1.00 78.50 196 MET A C 1
ATOM 1540 O O . MET A 1 196 ? 9.538 2.593 -24.490 1.00 78.50 196 MET A O 1
ATOM 1544 N N . GLU A 1 197 ? 10.372 2.991 -22.437 1.00 76.56 197 GLU A N 1
ATOM 1545 C CA . GLU A 1 197 ? 9.618 4.227 -22.202 1.00 76.56 197 GLU A CA 1
ATOM 1546 C C . GLU A 1 197 ? 10.540 5.444 -22.140 1.00 76.56 197 GLU A C 1
ATOM 1548 O O . GLU A 1 197 ? 11.669 5.379 -21.642 1.00 76.56 197 GLU A O 1
ATOM 1553 N N . ASP A 1 198 ? 10.042 6.571 -22.644 1.00 73.19 198 ASP A N 1
ATOM 1554 C CA . ASP A 1 198 ? 10.684 7.879 -22.531 1.00 73.19 198 ASP A CA 1
ATOM 1555 C C . ASP A 1 198 ? 10.291 8.538 -21.205 1.00 73.19 198 ASP A C 1
ATOM 1557 O O . ASP A 1 198 ? 9.354 9.330 -21.124 1.00 73.19 198 ASP A O 1
ATOM 1561 N N . ILE A 1 199 ? 11.012 8.183 -20.143 1.00 65.50 199 ILE A N 1
ATOM 1562 C CA . ILE A 1 199 ? 10.724 8.663 -18.782 1.00 65.50 199 ILE A CA 1
ATOM 1563 C C . ILE A 1 199 ? 11.020 10.170 -18.640 1.00 65.50 199 ILE A C 1
ATOM 1565 O O . ILE A 1 199 ? 10.495 10.831 -17.751 1.00 65.50 199 ILE A O 1
ATOM 1569 N N . GLU A 1 200 ? 11.862 10.734 -19.511 1.00 62.22 200 GLU A N 1
ATOM 1570 C CA . GLU A 1 200 ? 12.250 12.151 -19.462 1.00 62.22 200 GLU A CA 1
ATOM 1571 C C . GLU A 1 200 ? 11.351 13.052 -20.324 1.00 62.22 200 GLU A C 1
ATOM 1573 O O . GLU A 1 200 ? 11.506 14.275 -20.300 1.00 62.22 200 GLU A O 1
ATOM 1578 N N . GLY A 1 201 ? 10.419 12.466 -21.087 1.00 62.72 201 GLY A N 1
ATOM 1579 C CA . GLY A 1 201 ? 9.433 13.174 -21.909 1.00 62.72 201 GLY A CA 1
ATOM 1580 C C . GLY A 1 201 ? 10.024 14.011 -23.051 1.00 62.72 201 GLY A C 1
ATOM 1581 O O . GLY A 1 201 ? 9.342 14.881 -23.596 1.00 62.72 201 GLY A O 1
ATOM 1582 N N . ASN A 1 202 ? 11.299 13.804 -23.393 1.00 67.19 202 ASN A N 1
ATOM 1583 C CA . ASN A 1 202 ? 12.042 14.590 -24.385 1.00 67.19 202 ASN A CA 1
ATOM 1584 C C . ASN A 1 202 ? 12.439 13.778 -25.635 1.00 67.19 202 ASN A C 1
ATOM 1586 O O . ASN A 1 202 ? 13.066 14.311 -26.553 1.00 67.19 202 ASN A O 1
ATOM 1590 N N . GLY A 1 203 ? 12.081 12.495 -25.678 1.00 63.16 203 GLY A N 1
ATOM 1591 C CA . GLY A 1 203 ? 12.284 11.547 -26.769 1.00 63.16 203 GLY A CA 1
ATOM 1592 C C . GLY A 1 203 ? 13.719 11.057 -26.936 1.00 63.16 203 GLY A C 1
ATOM 1593 O O . GLY A 1 203 ? 13.997 10.311 -27.876 1.00 63.16 203 GLY A O 1
ATOM 1594 N N . THR A 1 204 ? 14.650 11.488 -26.080 1.00 53.28 204 THR A N 1
ATOM 1595 C CA . THR A 1 204 ? 16.087 11.243 -26.283 1.00 53.28 204 THR A CA 1
ATOM 1596 C C . THR A 1 204 ? 16.631 10.061 -25.493 1.00 53.28 204 THR A C 1
ATOM 1598 O O . THR A 1 204 ? 17.651 9.497 -25.897 1.00 53.28 204 THR A O 1
ATOM 1601 N N . VAL A 1 205 ? 15.949 9.634 -24.424 1.00 56.56 205 VAL A N 1
ATOM 1602 C CA . VAL A 1 205 ? 16.396 8.523 -23.576 1.00 56.56 205 VAL A CA 1
ATOM 1603 C C . VAL A 1 205 ? 15.250 7.545 -23.326 1.00 56.56 205 VAL A C 1
ATOM 1605 O O . VAL A 1 205 ? 14.457 7.707 -22.404 1.00 56.56 205 VAL A O 1
ATOM 1608 N N . LEU A 1 206 ? 15.201 6.485 -24.135 1.00 64.62 206 LEU A N 1
ATOM 1609 C CA . LEU A 1 206 ? 14.323 5.342 -23.891 1.00 64.62 206 LEU A CA 1
ATOM 1610 C C . LEU A 1 206 ? 14.971 4.403 -22.870 1.00 64.62 206 LEU A C 1
ATOM 1612 O O . LEU A 1 206 ? 16.114 3.976 -23.061 1.00 64.62 206 LEU A O 1
ATOM 1616 N N . LYS A 1 207 ? 14.240 4.066 -21.806 1.00 63.03 207 LYS A N 1
ATOM 1617 C CA . LYS A 1 207 ? 14.714 3.199 -20.719 1.00 63.03 207 LYS A CA 1
ATOM 1618 C C . LYS A 1 207 ? 13.845 1.941 -20.637 1.00 63.03 207 LYS A C 1
ATOM 1620 O O . LYS A 1 207 ? 12.628 2.054 -20.784 1.00 63.03 207 LYS A O 1
ATOM 1625 N N . PRO A 1 208 ? 14.437 0.756 -20.404 1.00 70.38 208 PRO A N 1
ATOM 1626 C CA . PRO A 1 208 ? 13.661 -0.442 -20.127 1.00 70.38 208 PRO A CA 1
ATOM 1627 C C . PRO A 1 208 ? 12.956 -0.279 -18.778 1.00 70.38 208 PRO A C 1
ATOM 1629 O O . PRO A 1 208 ? 13.604 -0.032 -17.760 1.00 70.38 208 PRO A O 1
ATOM 1632 N N . VAL A 1 209 ? 11.636 -0.419 -18.769 1.00 75.00 209 VAL A N 1
ATOM 1633 C CA . VAL A 1 209 ? 10.799 -0.343 -17.568 1.00 75.00 209 VAL A CA 1
ATOM 1634 C C . VAL A 1 209 ? 9.971 -1.606 -17.435 1.00 75.00 209 VAL A C 1
ATOM 1636 O O . VAL A 1 209 ? 9.455 -2.133 -18.420 1.00 75.00 209 VAL A O 1
ATOM 1639 N N . GLN A 1 210 ? 9.829 -2.100 -16.209 1.00 79.38 210 GLN A N 1
ATOM 1640 C CA . GLN A 1 210 ? 8.969 -3.242 -15.943 1.00 79.38 210 GLN A CA 1
ATOM 1641 C C . GLN A 1 210 ? 7.523 -2.755 -15.827 1.00 79.38 210 GLN A C 1
ATOM 1643 O O . GLN A 1 210 ? 7.132 -2.159 -14.821 1.00 79.38 210 GLN A O 1
ATOM 1648 N N . THR A 1 211 ? 6.719 -3.012 -16.853 1.00 80.81 211 THR A N 1
ATOM 1649 C CA . THR A 1 211 ? 5.303 -2.617 -16.869 1.00 80.81 211 THR A CA 1
ATOM 1650 C C . THR A 1 211 ? 4.398 -3.715 -16.343 1.00 80.81 211 THR A C 1
ATOM 1652 O O . THR A 1 211 ? 3.350 -3.413 -15.778 1.00 80.81 211 THR A O 1
ATOM 1655 N N . LYS A 1 212 ? 4.818 -4.979 -16.453 1.00 82.00 212 LYS A N 1
ATOM 1656 C CA . LYS A 1 212 ? 4.095 -6.124 -15.893 1.00 82.00 212 LYS A CA 1
ATOM 1657 C C . LYS A 1 212 ? 5.023 -7.089 -15.190 1.00 82.00 212 LYS A C 1
ATOM 1659 O O . LYS A 1 212 ? 6.167 -7.237 -15.596 1.00 82.00 212 LYS A O 1
ATOM 1664 N N . CYS A 1 213 ? 4.535 -7.790 -14.175 1.00 78.31 213 CYS A N 1
ATOM 1665 C CA . CYS A 1 213 ? 5.271 -8.888 -13.564 1.00 78.31 213 CYS A CA 1
ATOM 1666 C C . CYS A 1 213 ? 4.457 -10.182 -13.651 1.00 78.31 213 CYS A C 1
ATOM 1668 O O . CYS A 1 213 ? 3.343 -10.262 -13.135 1.00 78.31 213 CYS A O 1
ATOM 1670 N N . ALA A 1 214 ? 5.024 -11.229 -14.259 1.00 74.62 214 ALA A N 1
ATOM 1671 C CA . ALA A 1 214 ? 4.321 -12.502 -14.457 1.00 74.62 214 ALA A CA 1
ATOM 1672 C C . ALA A 1 214 ? 3.811 -13.127 -13.146 1.00 74.62 214 ALA A C 1
ATOM 1674 O O . ALA A 1 214 ? 2.781 -13.794 -13.137 1.00 74.62 214 ALA A O 1
ATOM 1675 N N . ALA A 1 215 ? 4.513 -12.884 -12.036 1.00 79.19 215 ALA A N 1
ATOM 1676 C CA . ALA A 1 215 ? 4.137 -13.358 -10.707 1.00 79.19 215 ALA A CA 1
ATOM 1677 C C . ALA A 1 215 ? 3.118 -12.447 -9.990 1.00 79.19 215 ALA A C 1
ATOM 1679 O O . ALA A 1 215 ? 2.874 -12.643 -8.805 1.00 79.19 215 ALA A O 1
ATOM 1680 N N . GLY A 1 216 ? 2.551 -11.447 -10.673 1.00 86.75 216 GLY A N 1
ATOM 1681 C CA . GLY A 1 216 ? 1.709 -10.414 -10.075 1.00 86.75 216 GLY A CA 1
ATOM 1682 C C . GLY A 1 216 ? 2.526 -9.376 -9.301 1.00 86.75 216 GLY A C 1
ATOM 1683 O O . GLY A 1 216 ? 3.679 -9.103 -9.630 1.00 86.75 216 GLY A O 1
ATOM 1684 N N . PHE A 1 217 ? 1.946 -8.773 -8.264 1.00 88.19 217 PHE A N 1
ATOM 1685 C CA . PHE A 1 217 ? 2.664 -7.786 -7.460 1.00 88.19 217 PHE A CA 1
ATOM 1686 C C . PHE A 1 217 ? 3.624 -8.476 -6.498 1.00 88.19 217 PHE A C 1
ATOM 1688 O O . PHE A 1 217 ? 3.256 -9.373 -5.731 1.00 88.19 217 PHE A O 1
ATOM 1695 N N . ILE A 1 218 ? 4.862 -7.995 -6.511 1.00 84.81 218 ILE A N 1
ATOM 1696 C CA . ILE A 1 218 ? 5.952 -8.464 -5.665 1.00 84.81 218 ILE A CA 1
ATOM 1697 C C . ILE A 1 218 ? 6.447 -7.325 -4.783 1.00 84.81 218 ILE A C 1
ATOM 1699 O O . ILE A 1 218 ? 6.508 -6.175 -5.210 1.00 84.81 218 ILE A O 1
ATOM 1703 N N . HIS A 1 219 ? 6.815 -7.659 -3.555 1.00 82.81 219 HIS A N 1
ATOM 1704 C CA . HIS A 1 219 ? 7.354 -6.733 -2.576 1.00 82.81 219 HIS A CA 1
ATOM 1705 C C . HIS A 1 219 ? 8.772 -7.145 -2.156 1.00 82.81 219 HIS A C 1
ATOM 1707 O O . HIS A 1 219 ? 9.095 -8.337 -2.094 1.00 82.81 219 HIS A O 1
ATOM 1713 N N . GLY A 1 220 ? 9.602 -6.154 -1.828 1.00 70.12 220 GLY A N 1
ATOM 1714 C CA . GLY A 1 220 ? 10.972 -6.325 -1.344 1.00 70.12 220 GLY A CA 1
ATOM 1715 C C . GLY A 1 220 ? 12.031 -5.816 -2.321 1.00 70.12 220 GLY A C 1
ATOM 1716 O O . GLY A 1 220 ? 11.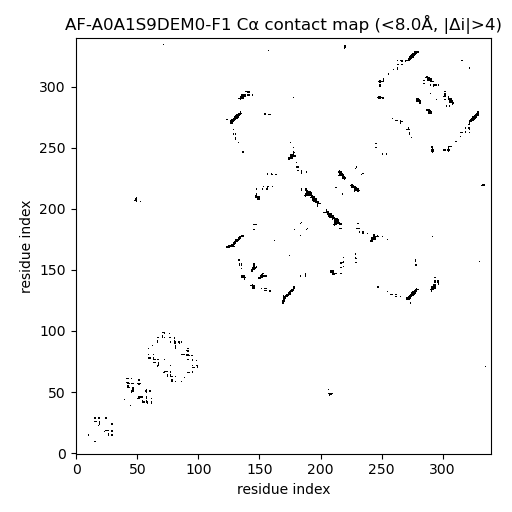727 -5.417 -3.447 1.00 70.12 220 GLY A O 1
ATOM 1717 N N . ASP A 1 221 ? 13.287 -5.845 -1.876 1.00 61.59 221 ASP A N 1
ATOM 1718 C CA . ASP A 1 221 ? 14.425 -5.378 -2.666 1.00 61.59 221 ASP A CA 1
ATOM 1719 C C . ASP A 1 221 ? 14.576 -6.230 -3.949 1.00 61.59 221 ASP A C 1
ATOM 1721 O O . ASP A 1 221 ? 14.663 -7.457 -3.859 1.00 61.59 221 ASP A O 1
ATOM 1725 N N . PRO A 1 222 ? 14.620 -5.625 -5.153 1.00 59.12 222 PRO A N 1
ATOM 1726 C CA . PRO A 1 222 ? 14.809 -6.342 -6.418 1.00 59.12 222 PRO A CA 1
ATOM 1727 C C . PRO A 1 222 ? 16.103 -7.157 -6.529 1.00 59.12 222 PRO A C 1
ATOM 1729 O O . PRO A 1 222 ? 16.235 -7.966 -7.450 1.00 59.12 222 PRO A O 1
ATOM 1732 N N . PHE A 1 223 ? 17.044 -6.957 -5.613 1.00 49.50 223 PHE A N 1
ATOM 1733 C CA . PHE A 1 223 ? 18.339 -7.622 -5.562 1.00 49.50 223 PHE A CA 1
ATOM 1734 C C . PHE A 1 223 ? 18.410 -8.677 -4.455 1.00 49.50 223 PHE A C 1
ATOM 1736 O O . PHE A 1 223 ? 19.417 -9.378 -4.342 1.00 49.50 223 PHE A O 1
ATOM 1743 N N . GLU A 1 224 ? 17.333 -8.826 -3.688 1.00 60.34 224 GLU A N 1
ATOM 1744 C CA . GLU A 1 224 ? 17.137 -9.891 -2.716 1.00 60.34 224 GLU A CA 1
ATOM 1745 C C . GLU A 1 224 ? 15.969 -10.799 -3.130 1.00 60.34 224 GLU A C 1
ATOM 1747 O O . GLU A 1 224 ? 15.338 -10.648 -4.183 1.00 60.34 224 GLU A O 1
ATOM 1752 N N . GLU A 1 225 ? 15.690 -11.804 -2.301 1.00 69.38 225 GLU A N 1
ATOM 1753 C CA . GLU A 1 225 ? 14.509 -12.636 -2.478 1.00 69.38 225 GLU A CA 1
ATOM 1754 C C . GLU A 1 225 ? 13.243 -11.811 -2.206 1.00 69.38 225 GLU A C 1
ATOM 1756 O O . GLU A 1 225 ? 12.944 -11.445 -1.069 1.00 69.38 225 GLU A O 1
ATOM 1761 N N . ARG A 1 226 ? 12.471 -11.550 -3.263 1.00 75.31 226 ARG A N 1
ATOM 1762 C CA . ARG A 1 226 ? 11.191 -10.838 -3.181 1.00 75.31 226 ARG A CA 1
ATOM 1763 C C . ARG A 1 226 ? 10.039 -11.778 -2.861 1.00 75.31 226 ARG A C 1
ATOM 1765 O O . ARG A 1 226 ? 10.069 -12.965 -3.186 1.00 75.31 226 ARG A O 1
ATOM 1772 N N . LYS A 1 227 ? 8.993 -11.231 -2.245 1.00 82.38 227 LYS A N 1
ATOM 1773 C CA . LYS A 1 227 ? 7.776 -11.968 -1.891 1.00 82.38 227 LYS A CA 1
ATOM 1774 C C . LYS A 1 227 ? 6.623 -11.540 -2.782 1.00 82.38 227 LYS A C 1
ATOM 1776 O O . LYS A 1 227 ? 6.386 -10.352 -2.961 1.00 82.38 227 LYS A O 1
ATOM 1781 N N . VAL A 1 228 ? 5.900 -12.516 -3.318 1.00 86.31 228 VAL A N 1
ATOM 1782 C CA . VAL A 1 228 ? 4.638 -12.277 -4.022 1.00 86.31 228 VAL A CA 1
ATOM 1783 C C . VAL A 1 228 ? 3.583 -11.881 -2.994 1.00 86.31 228 VAL A C 1
ATOM 1785 O O . VAL A 1 228 ? 3.414 -12.569 -1.986 1.00 86.31 228 VAL A O 1
ATOM 1788 N N . VAL A 1 229 ? 2.908 -10.762 -3.237 1.00 88.69 229 VAL A N 1
ATOM 1789 C CA . VAL A 1 229 ? 1.888 -10.201 -2.337 1.00 88.69 229 VAL A CA 1
ATOM 1790 C C . VAL A 1 229 ? 0.501 -10.170 -2.974 1.00 88.69 229 VAL A C 1
ATOM 1792 O O . VAL A 1 229 ? -0.493 -10.150 -2.255 1.00 88.69 229 VAL A O 1
ATOM 1795 N N . LEU A 1 230 ? 0.414 -10.243 -4.302 1.00 90.31 230 LEU A N 1
ATOM 1796 C CA . LEU A 1 230 ? -0.835 -10.453 -5.029 1.00 90.31 230 LEU A CA 1
ATOM 1797 C C . LEU A 1 230 ? -0.534 -11.206 -6.329 1.00 90.31 230 LEU A C 1
ATOM 1799 O O . LEU A 1 230 ? 0.240 -10.716 -7.143 1.00 90.31 230 LEU A O 1
ATOM 1803 N N . ASP A 1 231 ? -1.174 -12.352 -6.537 1.00 91.56 231 ASP A N 1
ATOM 1804 C CA . ASP A 1 231 ? -1.143 -13.157 -7.765 1.00 91.56 231 ASP A CA 1
ATOM 1805 C C . ASP A 1 231 ? -2.489 -13.882 -7.957 1.00 91.56 231 ASP A C 1
ATOM 1807 O O . ASP A 1 231 ? -3.383 -13.777 -7.111 1.00 91.56 231 ASP A O 1
ATOM 1811 N N . ASP A 1 232 ? -2.656 -14.633 -9.052 1.00 89.62 232 ASP A N 1
ATOM 1812 C CA . ASP A 1 232 ? -3.900 -15.376 -9.316 1.00 89.62 232 ASP A CA 1
ATOM 1813 C C . ASP A 1 232 ? -4.218 -16.413 -8.215 1.00 89.62 232 ASP A C 1
ATOM 1815 O O . ASP A 1 232 ? -5.382 -16.756 -7.997 1.00 89.62 232 ASP A O 1
ATOM 1819 N N . TYR A 1 233 ? -3.205 -16.907 -7.493 1.00 89.69 233 TYR A N 1
ATOM 1820 C CA . TYR A 1 233 ? -3.381 -17.869 -6.403 1.00 89.69 233 TYR A CA 1
ATOM 1821 C C . TYR A 1 233 ? -3.892 -17.210 -5.111 1.00 89.69 233 TYR A C 1
ATOM 1823 O O . TYR A 1 233 ? -4.745 -17.771 -4.415 1.00 89.69 233 TYR A O 1
ATOM 1831 N N . LEU A 1 234 ? -3.390 -16.021 -4.778 1.00 90.06 234 LEU A N 1
ATOM 1832 C CA . LEU A 1 234 ? -3.788 -15.230 -3.616 1.00 90.06 234 LEU A CA 1
ATOM 1833 C C . LEU A 1 234 ? -5.084 -14.454 -3.857 1.00 90.06 234 LEU A C 1
ATOM 1835 O O . LEU A 1 234 ? -5.809 -14.187 -2.895 1.00 90.06 234 LEU A O 1
ATOM 1839 N N . LEU A 1 235 ? -5.407 -14.134 -5.114 1.00 91.12 235 LEU A N 1
ATOM 1840 C CA . LEU A 1 235 ? -6.562 -13.326 -5.498 1.00 91.12 235 LEU A CA 1
ATOM 1841 C C . LEU A 1 235 ? -7.874 -13.774 -4.823 1.00 91.12 235 LEU A C 1
ATOM 1843 O O . LEU A 1 235 ? -8.517 -12.920 -4.209 1.00 91.12 235 LEU A O 1
ATOM 1847 N N . PRO A 1 236 ? -8.272 -15.067 -4.820 1.00 90.50 236 PRO A N 1
ATOM 1848 C CA . PRO A 1 236 ? -9.506 -15.490 -4.155 1.00 90.50 236 PRO A CA 1
ATOM 1849 C C . PRO A 1 236 ? -9.511 -15.216 -2.647 1.00 90.50 236 PRO A C 1
ATOM 1851 O O . PRO A 1 236 ? -10.558 -14.930 -2.083 1.00 90.50 236 PRO A O 1
ATOM 1854 N N . ARG A 1 237 ? -8.349 -15.283 -1.985 1.00 88.44 237 ARG A N 1
ATOM 1855 C CA . ARG A 1 237 ? -8.227 -15.064 -0.533 1.00 88.44 237 ARG A CA 1
ATOM 1856 C C . ARG A 1 237 ? -8.256 -13.586 -0.170 1.00 88.44 237 ARG A C 1
ATOM 1858 O O . ARG A 1 237 ? -8.722 -13.224 0.904 1.00 88.44 237 ARG A O 1
ATOM 1865 N N . ILE A 1 238 ? -7.702 -12.750 -1.041 1.00 89.75 238 ILE A N 1
ATOM 1866 C CA . ILE A 1 238 ? -7.593 -11.308 -0.829 1.00 89.75 238 ILE A CA 1
ATOM 1867 C C . ILE A 1 238 ? -8.906 -10.612 -1.180 1.00 89.75 238 ILE A C 1
ATOM 1869 O O . ILE A 1 238 ? -9.294 -9.676 -0.486 1.00 89.75 238 ILE A O 1
ATOM 1873 N N . ARG A 1 239 ? -9.616 -11.086 -2.212 1.00 89.94 239 ARG A N 1
ATOM 1874 C CA . ARG A 1 239 ? -10.852 -10.459 -2.696 1.00 89.94 239 ARG A CA 1
ATOM 1875 C C . ARG A 1 239 ? -11.918 -10.324 -1.610 1.00 89.94 239 ARG A C 1
ATOM 1877 O O . ARG A 1 239 ? -12.537 -9.275 -1.509 1.00 89.94 239 ARG A O 1
ATOM 1884 N N . ASP A 1 240 ? -12.069 -11.338 -0.763 1.00 88.44 240 ASP A N 1
ATOM 1885 C CA . ASP A 1 240 ? -13.049 -11.329 0.332 1.00 88.44 240 ASP A CA 1
ATOM 1886 C C . ASP A 1 240 ? -12.613 -10.466 1.534 1.00 88.44 240 ASP A C 1
ATOM 1888 O O . ASP A 1 240 ? -13.382 -10.262 2.473 1.00 88.44 240 ASP A O 1
ATOM 1892 N N . ARG A 1 241 ? -11.369 -9.972 1.534 1.00 91.25 241 ARG A N 1
ATOM 1893 C CA . ARG A 1 241 ? -10.771 -9.192 2.629 1.00 91.25 241 ARG A CA 1
ATOM 1894 C C . ARG A 1 241 ? -10.676 -7.699 2.335 1.00 91.25 241 ARG A C 1
ATOM 1896 O O . ARG A 1 241 ? -10.339 -6.935 3.240 1.00 91.25 241 ARG A O 1
ATOM 1903 N N . VAL A 1 242 ? -10.951 -7.296 1.099 1.00 94.00 242 VAL A N 1
ATOM 1904 C CA . VAL A 1 242 ? -10.911 -5.902 0.657 1.00 94.00 242 VAL A CA 1
ATOM 1905 C C . VAL A 1 242 ? -12.313 -5.387 0.360 1.00 94.00 242 VAL A C 1
ATOM 1907 O O . VAL A 1 242 ? -13.172 -6.101 -0.149 1.00 94.00 242 VAL A O 1
ATOM 1910 N N . THR A 1 243 ? -12.526 -4.113 0.651 1.00 95.06 243 THR A N 1
ATOM 1911 C CA . THR A 1 243 ? -13.721 -3.366 0.282 1.00 95.06 243 THR A CA 1
ATOM 1912 C C . THR A 1 243 ? -13.383 -2.503 -0.922 1.00 95.06 243 THR A C 1
ATOM 1914 O O . THR A 1 243 ? -12.543 -1.608 -0.833 1.00 95.06 243 THR A O 1
ATOM 1917 N N . ILE A 1 244 ? -14.048 -2.755 -2.046 1.00 93.81 244 ILE A N 1
ATOM 1918 C CA . ILE A 1 244 ? -13.918 -1.909 -3.233 1.00 93.81 244 ILE A CA 1
ATOM 1919 C C . ILE A 1 244 ? -14.748 -0.643 -2.997 1.00 93.81 244 ILE A C 1
ATOM 1921 O O . ILE A 1 244 ? -15.974 -0.709 -2.885 1.00 93.81 244 ILE A O 1
ATOM 1925 N N . GLY A 1 245 ? -14.062 0.488 -2.855 1.00 92.38 245 GLY A N 1
ATOM 1926 C CA . GLY A 1 245 ? -14.657 1.810 -2.713 1.00 92.38 245 GLY A CA 1
ATOM 1927 C C . GLY A 1 245 ? -15.050 2.425 -4.063 1.00 92.38 245 GLY A C 1
ATOM 1928 O O . GLY A 1 245 ? -14.842 1.819 -5.118 1.00 92.38 245 GLY A O 1
ATOM 1929 N N . PRO A 1 246 ? -15.642 3.630 -4.052 1.00 92.19 246 PRO A N 1
ATOM 1930 C CA . PRO A 1 246 ? -15.861 4.395 -5.275 1.00 92.19 246 PRO A CA 1
ATOM 1931 C C . PRO A 1 246 ? -14.524 4.851 -5.885 1.00 92.19 246 PRO A C 1
ATOM 1933 O O . PRO A 1 246 ? -13.507 4.894 -5.200 1.00 92.19 246 PRO A O 1
ATOM 1936 N N . LYS A 1 247 ? -14.538 5.207 -7.172 1.00 86.44 247 LYS A N 1
ATOM 1937 C CA . LYS A 1 247 ? -13.390 5.816 -7.864 1.00 86.44 247 LYS A CA 1
ATOM 1938 C C . LYS A 1 247 ? -13.342 7.330 -7.658 1.00 86.44 247 LYS A C 1
ATOM 1940 O O . LYS A 1 247 ? -14.365 7.925 -7.303 1.00 86.44 247 LYS A O 1
ATOM 1945 N N . GLY A 1 248 ? -12.206 7.951 -7.964 1.00 85.19 248 GLY A N 1
ATOM 1946 C CA . GLY A 1 248 ? -12.067 9.401 -7.906 1.00 85.19 248 GLY A CA 1
ATOM 1947 C C . GLY A 1 248 ? -12.036 9.949 -6.476 1.00 85.19 248 GLY A C 1
ATOM 1948 O O . GLY A 1 248 ? -11.917 9.218 -5.488 1.00 85.19 248 GLY A O 1
ATOM 1949 N N . SER A 1 249 ? -12.284 11.254 -6.363 1.00 84.94 249 SER A N 1
ATOM 1950 C CA . SER A 1 249 ? -12.376 11.989 -5.092 1.00 84.94 249 SER A CA 1
ATOM 1951 C C . SER A 1 249 ? -13.399 11.417 -4.100 1.00 84.94 249 SER A C 1
ATOM 1953 O O . SER A 1 249 ? -13.245 11.574 -2.889 1.00 84.94 249 SER A O 1
ATOM 1955 N N . ALA A 1 250 ? -14.409 10.677 -4.568 1.00 90.56 250 ALA A N 1
ATOM 1956 C CA . ALA A 1 250 ? -15.375 10.007 -3.698 1.00 90.56 250 ALA A CA 1
ATOM 1957 C C . ALA A 1 250 ? -14.736 8.928 -2.797 1.00 90.56 250 ALA A C 1
ATOM 1959 O O . ALA A 1 250 ? -15.299 8.598 -1.748 1.00 90.56 250 ALA A O 1
ATOM 1960 N N . LEU A 1 251 ? -13.570 8.379 -3.171 1.00 89.94 251 LEU A N 1
ATOM 1961 C CA . LEU A 1 251 ? -12.837 7.408 -2.353 1.00 89.94 251 LEU A CA 1
ATOM 1962 C C . LEU A 1 251 ? -12.373 8.026 -1.029 1.00 89.94 251 LEU A C 1
ATOM 1964 O O . LEU A 1 251 ? -12.436 7.364 0.009 1.00 89.94 251 LEU A O 1
ATOM 1968 N N . ARG A 1 252 ? -11.984 9.308 -1.053 1.00 89.69 252 ARG A N 1
ATOM 1969 C CA . ARG A 1 252 ? -11.616 10.091 0.133 1.00 89.69 252 ARG A CA 1
ATOM 1970 C C . ARG A 1 252 ? -12.745 10.100 1.156 1.00 89.69 252 ARG A C 1
ATOM 1972 O O . ARG A 1 252 ? -12.541 9.732 2.311 1.00 89.69 252 ARG A O 1
ATOM 1979 N N . ASP A 1 253 ? -13.939 10.506 0.732 1.00 92.00 253 ASP A N 1
ATOM 1980 C CA . ASP A 1 253 ? -15.098 10.638 1.621 1.00 92.00 253 ASP A CA 1
ATOM 1981 C C . ASP A 1 253 ? -15.547 9.278 2.144 1.00 92.00 253 ASP A C 1
ATOM 1983 O O . ASP A 1 253 ? -15.878 9.130 3.321 1.00 92.00 253 ASP A O 1
ATOM 1987 N N . PHE A 1 254 ? -15.497 8.258 1.286 1.00 93.50 254 PHE A N 1
ATOM 1988 C CA . PHE A 1 254 ? -15.746 6.884 1.691 1.00 93.50 254 PHE A CA 1
ATOM 1989 C C . PHE A 1 254 ? -14.778 6.440 2.797 1.00 93.50 254 PHE A C 1
ATOM 1991 O O . PHE A 1 254 ? -15.221 5.943 3.832 1.00 93.50 254 PHE A O 1
ATOM 1998 N N . PHE A 1 255 ? -13.473 6.670 2.630 1.00 91.44 255 PHE A N 1
ATOM 1999 C CA . PHE A 1 255 ? -12.473 6.355 3.651 1.00 91.44 255 PHE A CA 1
ATOM 2000 C C . PHE A 1 255 ? -12.688 7.144 4.949 1.00 91.44 255 PHE A C 1
ATOM 2002 O O . PHE A 1 255 ? -12.675 6.549 6.028 1.00 91.44 255 PHE A O 1
ATOM 2009 N N . LEU A 1 256 ? -12.924 8.457 4.869 1.00 91.12 256 LEU A N 1
ATOM 2010 C CA . LEU A 1 256 ? -13.121 9.306 6.048 1.00 91.12 256 LEU A CA 1
ATOM 2011 C C . LEU A 1 256 ? -14.343 8.880 6.868 1.00 91.12 256 LEU A C 1
ATOM 2013 O O . LEU A 1 256 ? -14.249 8.801 8.092 1.00 91.12 256 LEU A O 1
ATOM 2017 N N . ASN A 1 257 ? -15.445 8.516 6.209 1.00 94.62 257 ASN A N 1
ATOM 2018 C CA . ASN A 1 257 ? -16.631 7.985 6.882 1.00 94.62 257 ASN A CA 1
ATOM 2019 C C . ASN A 1 257 ? -16.329 6.659 7.605 1.00 94.62 257 ASN A C 1
ATOM 2021 O O . ASN A 1 257 ? -16.733 6.458 8.752 1.00 94.62 257 ASN A O 1
ATOM 2025 N N . GLN A 1 258 ? -15.576 5.759 6.965 1.00 92.19 258 GLN A N 1
ATOM 2026 C CA . GLN A 1 258 ? -15.168 4.489 7.574 1.00 92.19 258 GLN A CA 1
ATOM 2027 C C . GLN A 1 258 ? -14.222 4.694 8.765 1.00 92.19 258 GLN A C 1
ATOM 2029 O O . GLN A 1 258 ? -14.330 3.999 9.783 1.00 92.19 258 GLN A O 1
ATOM 2034 N N . LEU A 1 259 ? -13.313 5.666 8.665 1.00 89.56 259 LEU A N 1
ATOM 2035 C CA . LEU A 1 259 ? -12.425 6.050 9.753 1.00 89.56 259 LEU A CA 1
ATOM 2036 C C . LEU A 1 259 ? -13.212 6.635 10.932 1.00 89.56 259 LEU A C 1
ATOM 2038 O O . LEU A 1 259 ? -12.968 6.233 12.069 1.00 89.56 259 LEU A O 1
ATOM 2042 N N . GLU A 1 260 ? -14.162 7.539 10.679 1.00 92.31 260 GLU A N 1
ATOM 2043 C CA . GLU A 1 260 ? -14.995 8.154 11.717 1.00 92.31 260 GLU A CA 1
ATOM 2044 C C . GLU A 1 260 ? -15.811 7.106 12.481 1.00 92.31 260 GLU A C 1
ATOM 2046 O O . GLU A 1 260 ? -15.727 7.041 13.711 1.00 92.31 260 GLU A O 1
ATOM 2051 N N . GLU A 1 261 ? -16.512 6.211 11.779 1.00 92.44 261 GLU A N 1
ATOM 2052 C CA . GLU A 1 261 ? -17.263 5.131 12.430 1.00 92.44 261 GLU A CA 1
ATOM 2053 C C . GLU A 1 261 ? -16.339 4.176 13.205 1.00 92.44 261 GLU A C 1
ATOM 2055 O O . GLU A 1 261 ? -16.675 3.738 14.308 1.00 92.44 261 GLU A O 1
ATOM 2060 N N . THR A 1 262 ? -15.129 3.911 12.701 1.00 89.06 262 THR A N 1
ATOM 2061 C CA . THR A 1 262 ? -14.144 3.086 13.416 1.00 89.06 262 THR A CA 1
ATOM 2062 C C . THR A 1 262 ? -13.633 3.760 14.692 1.00 89.06 262 THR A C 1
ATOM 2064 O O . THR A 1 262 ? -13.481 3.100 15.725 1.00 89.06 262 THR A O 1
ATOM 2067 N N . VAL A 1 263 ? -13.359 5.066 14.649 1.00 86.25 263 VAL A N 1
ATOM 2068 C CA . VAL A 1 263 ? -12.934 5.846 15.821 1.00 86.25 263 VAL A CA 1
ATOM 2069 C C . VAL A 1 263 ? -14.057 5.897 16.856 1.00 86.25 263 VAL A C 1
ATOM 2071 O O . VAL A 1 263 ? -13.811 5.661 18.040 1.00 86.25 263 VAL A O 1
ATOM 2074 N N . LYS A 1 264 ? -15.294 6.127 16.423 1.00 89.44 264 LYS A N 1
ATOM 2075 C CA . LYS A 1 264 ? -16.484 6.129 17.277 1.00 89.44 264 LYS A CA 1
ATOM 2076 C C . LYS A 1 264 ? -16.709 4.780 17.965 1.00 89.44 264 LYS A C 1
ATOM 2078 O O . LYS A 1 264 ? -16.919 4.746 19.179 1.00 89.44 264 LYS A O 1
ATOM 2083 N N . ASP A 1 265 ? -16.593 3.667 17.240 1.00 86.62 265 ASP A N 1
ATOM 2084 C CA . ASP A 1 265 ? -16.679 2.316 17.817 1.00 86.62 265 ASP A CA 1
ATOM 2085 C C . ASP A 1 265 ? -15.516 2.021 18.789 1.00 86.62 265 ASP A C 1
ATOM 2087 O O . ASP A 1 265 ? -15.707 1.438 19.864 1.00 86.62 265 ASP A O 1
ATOM 2091 N N . ALA A 1 266 ? -14.298 2.475 18.470 1.00 83.94 266 ALA A N 1
ATOM 2092 C CA . ALA A 1 266 ? -13.156 2.372 19.379 1.00 83.94 266 ALA A CA 1
ATOM 2093 C C . ALA A 1 266 ? -13.391 3.145 20.687 1.00 83.94 266 ALA A C 1
ATOM 2095 O O . ALA A 1 266 ? -13.106 2.617 21.766 1.00 83.94 266 ALA A O 1
ATOM 2096 N N . ALA A 1 267 ? -13.973 4.346 20.604 1.00 84.44 267 ALA A N 1
ATOM 2097 C CA . ALA A 1 267 ? -14.295 5.181 21.756 1.00 84.44 267 ALA A CA 1
ATOM 2098 C C . ALA A 1 267 ? -15.299 4.506 22.700 1.00 84.44 267 ALA A C 1
ATOM 2100 O O . ALA A 1 267 ? -15.098 4.510 23.915 1.00 84.44 267 ALA A O 1
ATOM 2101 N N . GLN A 1 268 ? -16.346 3.878 22.153 1.00 85.00 268 GLN A N 1
ATOM 2102 C CA . GLN A 1 268 ? -17.363 3.167 22.940 1.00 85.00 268 GLN A CA 1
ATOM 2103 C C . GLN A 1 268 ? -16.795 1.948 23.678 1.00 85.00 268 GLN A C 1
ATOM 2105 O O . GLN A 1 268 ? -17.249 1.613 24.771 1.00 85.00 268 GLN A O 1
ATOM 2110 N N . CYS A 1 269 ? -15.779 1.301 23.104 1.00 78.75 269 CYS A N 1
ATOM 2111 C CA . CYS A 1 269 ? -15.143 0.122 23.685 1.00 78.75 269 CYS A CA 1
ATOM 2112 C C . CYS A 1 269 ? -13.964 0.440 24.624 1.00 78.75 269 CYS A C 1
ATOM 2114 O O . CYS A 1 269 ? -13.402 -0.484 25.209 1.00 78.75 269 CYS A O 1
ATOM 2116 N N . GLY A 1 270 ? -13.551 1.709 24.750 1.00 67.81 270 GLY A N 1
ATOM 2117 C CA . GLY A 1 270 ? -12.318 2.083 25.459 1.00 67.81 270 GLY A CA 1
ATOM 2118 C C . GLY A 1 270 ? -11.043 1.532 24.801 1.00 67.81 270 GLY A C 1
ATOM 2119 O O . GLY A 1 270 ? -10.017 1.355 25.461 1.00 67.81 270 GLY A O 1
ATOM 2120 N N . ASP A 1 271 ? -11.118 1.225 23.508 1.00 66.56 271 ASP A N 1
ATOM 2121 C CA . ASP A 1 271 ? -10.045 0.617 22.731 1.00 66.56 271 ASP A CA 1
ATOM 2122 C C . ASP A 1 271 ? -9.162 1.678 22.050 1.00 66.56 271 ASP A C 1
ATOM 2124 O O . ASP A 1 271 ? -9.489 2.862 21.981 1.00 66.56 271 ASP A O 1
ATOM 2128 N N . LYS A 1 272 ? -8.020 1.241 21.508 1.00 62.31 272 LYS A N 1
ATOM 2129 C CA . LYS A 1 272 ? -7.146 2.070 20.662 1.00 62.31 272 LYS A CA 1
ATOM 2130 C C . LYS A 1 272 ? -7.425 1.763 19.187 1.00 62.31 272 LYS A C 1
ATOM 2132 O O . LYS A 1 272 ? -7.668 0.604 18.854 1.00 62.31 272 LYS A O 1
ATOM 2137 N N . SER A 1 273 ? -7.342 2.755 18.302 1.00 57.28 273 SER A N 1
ATOM 2138 C CA . SER A 1 273 ? -7.438 2.555 16.850 1.00 57.28 273 SER A CA 1
ATOM 2139 C C . SER A 1 273 ? -6.078 2.771 16.175 1.00 57.28 273 SER A C 1
ATOM 2141 O O . SER A 1 273 ? -5.251 3.576 16.596 1.00 57.28 273 SER A O 1
ATOM 2143 N N . SER A 1 274 ? -5.804 2.016 15.121 1.00 55.56 274 SER A N 1
ATOM 2144 C CA . SER A 1 274 ? -4.654 2.232 14.246 1.00 55.56 274 SER A CA 1
ATOM 2145 C C . SER A 1 274 ? -5.189 2.447 12.835 1.00 55.56 274 SER A C 1
ATOM 2147 O O . SER A 1 274 ? -5.979 1.648 12.346 1.00 55.56 274 SER A O 1
ATOM 2149 N N . ALA A 1 275 ? -4.792 3.533 12.185 1.00 52.62 275 ALA A N 1
ATOM 2150 C CA . ALA A 1 275 ? -5.054 3.735 10.769 1.00 52.62 275 ALA A CA 1
ATOM 2151 C C . ALA A 1 275 ? -3.731 3.584 10.022 1.00 52.62 275 ALA A C 1
ATOM 2153 O O . ALA A 1 275 ? -2.720 4.173 10.400 1.00 52.62 275 ALA A O 1
ATOM 2154 N N . ASN A 1 276 ? -3.726 2.777 8.976 1.00 52.34 276 ASN A N 1
ATOM 2155 C CA . ASN A 1 276 ? -2.595 2.694 8.068 1.00 52.34 276 ASN A CA 1
ATOM 2156 C C . ASN A 1 276 ? -3.040 3.359 6.774 1.00 52.34 276 ASN A C 1
ATOM 2158 O O . ASN A 1 276 ? -3.869 2.799 6.075 1.00 52.34 276 ASN A O 1
ATOM 2162 N N . ASP A 1 277 ? -2.536 4.545 6.472 1.00 52.28 277 ASP A N 1
ATOM 2163 C CA . ASP A 1 277 ? -2.900 5.262 5.253 1.00 52.28 277 ASP A CA 1
ATOM 2164 C C . ASP A 1 277 ? -1.802 5.043 4.201 1.00 52.28 277 ASP A C 1
ATOM 2166 O O . ASP A 1 277 ? -0.626 5.308 4.457 1.00 52.28 277 ASP A O 1
ATOM 2170 N N . ILE A 1 278 ? -2.149 4.483 3.040 1.00 52.94 278 ILE A N 1
ATOM 2171 C CA . ILE A 1 278 ? -1.187 4.197 1.968 1.00 52.94 278 ILE A CA 1
ATOM 2172 C C . ILE A 1 278 ? -1.561 5.079 0.785 1.00 52.94 278 ILE A C 1
ATOM 2174 O O . ILE A 1 278 ? -2.341 4.706 -0.092 1.00 52.94 278 ILE A O 1
ATOM 2178 N N . SER A 1 279 ? -1.008 6.283 0.816 1.00 48.16 279 SER A N 1
ATOM 2179 C CA . SER A 1 279 ? -1.329 7.365 -0.098 1.00 48.16 279 SER A CA 1
ATOM 2180 C C . SER A 1 279 ? -0.110 8.262 -0.291 1.00 48.16 279 SER A C 1
ATOM 2182 O O . SER A 1 279 ? 0.718 8.383 0.616 1.00 48.16 279 SER A O 1
ATOM 2184 N N . TYR A 1 280 ? -0.029 8.935 -1.443 1.00 44.22 280 TYR A N 1
ATOM 2185 C CA . TYR A 1 280 ? 0.919 10.030 -1.648 1.00 44.22 280 TYR A CA 1
ATOM 2186 C C . TYR A 1 280 ? 0.611 11.152 -0.679 1.00 44.22 280 TYR A C 1
ATOM 2188 O O . TYR A 1 280 ? -0.520 11.624 -0.652 1.00 44.22 280 TYR A O 1
ATOM 2196 N N . GLY A 1 281 ? 1.608 11.587 0.084 1.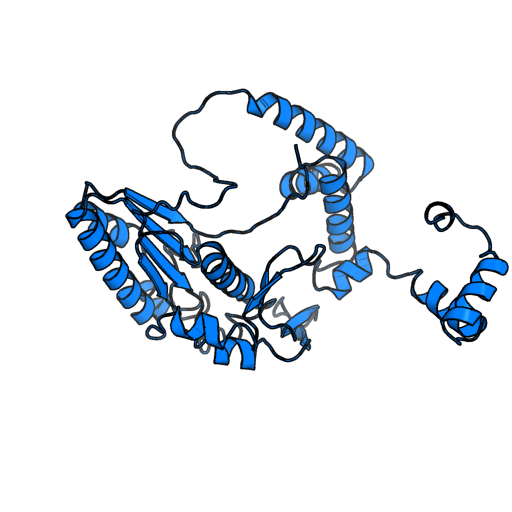00 46.94 281 GLY A N 1
ATOM 2197 C CA . GLY A 1 281 ? 1.621 12.914 0.676 1.00 46.94 281 GLY A CA 1
ATOM 2198 C C . GLY A 1 281 ? 2.769 13.683 0.060 1.00 46.94 281 GLY A C 1
ATOM 2199 O O . GLY A 1 281 ? 3.909 13.242 0.170 1.00 46.94 281 GLY A O 1
ATOM 2200 N N . ASP A 1 282 ? 2.477 14.803 -0.590 1.00 47.69 282 ASP A N 1
ATOM 2201 C CA . ASP A 1 282 ? 3.515 15.673 -1.143 1.00 47.69 282 ASP A CA 1
ATOM 2202 C C . ASP A 1 282 ? 3.423 17.081 -0.546 1.00 47.69 282 ASP A C 1
ATOM 2204 O O . ASP A 1 282 ? 2.356 17.542 -0.119 1.00 47.69 282 ASP A O 1
ATOM 2208 N N . TYR A 1 283 ? 4.558 17.774 -0.521 1.00 37.91 283 TYR A N 1
ATOM 2209 C CA . TYR A 1 283 ? 4.693 19.170 -0.125 1.00 37.91 283 TYR A CA 1
ATOM 2210 C C . TYR A 1 283 ? 3.772 20.086 -0.939 1.00 37.91 283 TYR A C 1
ATOM 2212 O O . TYR A 1 283 ? 3.249 21.055 -0.387 1.00 37.91 283 TYR A O 1
ATOM 2220 N N . ASP A 1 284 ? 3.494 19.728 -2.194 1.00 48.28 284 ASP A N 1
ATOM 2221 C CA . ASP A 1 284 ? 2.639 20.488 -3.113 1.00 48.28 284 ASP A CA 1
ATOM 2222 C C . ASP A 1 284 ? 1.133 20.402 -2.783 1.00 48.28 284 ASP A C 1
ATOM 2224 O O . ASP A 1 284 ? 0.323 21.136 -3.346 1.00 48.28 284 ASP A O 1
ATOM 2228 N N . THR A 1 285 ? 0.738 19.560 -1.819 1.00 54.41 285 THR A N 1
ATOM 2229 C CA . THR A 1 285 ? -0.666 19.380 -1.385 1.00 54.41 285 THR A CA 1
ATOM 2230 C C . THR A 1 285 ? -0.965 19.971 0.000 1.00 54.41 285 THR A C 1
ATOM 2232 O O . THR A 1 285 ? -1.938 19.588 0.657 1.00 54.41 285 THR A O 1
ATOM 2235 N N . ASP A 1 286 ? -0.114 20.883 0.482 1.00 60.53 286 ASP A N 1
ATOM 2236 C CA . ASP A 1 286 ? -0.095 21.366 1.873 1.00 60.53 286 ASP A CA 1
ATOM 2237 C C . ASP A 1 286 ? 0.046 20.222 2.904 1.00 60.53 286 ASP A C 1
ATOM 2239 O O . ASP A 1 286 ? -0.484 20.296 4.019 1.00 60.53 286 ASP A O 1
ATOM 2243 N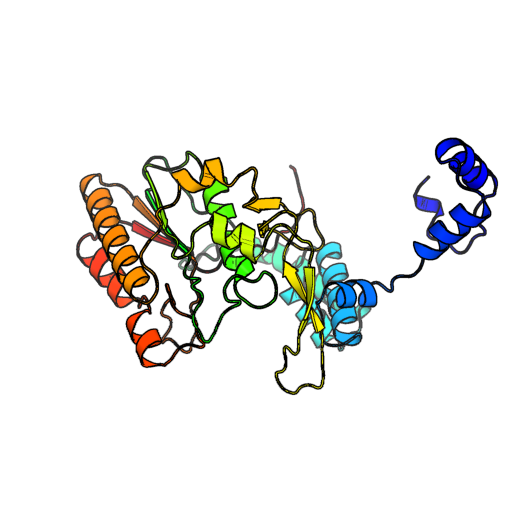 N . GLY A 1 287 ? 0.737 19.138 2.530 1.00 63.50 287 GLY A N 1
ATOM 2244 C CA . GLY A 1 287 ? 0.935 17.956 3.375 1.00 63.50 287 GLY A CA 1
ATOM 2245 C C . GLY A 1 287 ? -0.310 17.080 3.547 1.00 63.50 287 GLY A C 1
ATOM 2246 O O . GLY A 1 287 ? -0.433 16.387 4.560 1.00 63.50 287 GLY A O 1
ATOM 2247 N N . GLY A 1 288 ? -1.256 17.142 2.610 1.00 69.06 288 GLY A N 1
ATOM 2248 C CA . GLY A 1 288 ? -2.390 16.229 2.576 1.00 69.06 288 GLY A CA 1
ATOM 2249 C C . GLY A 1 288 ? -2.094 14.942 1.799 1.00 69.06 288 GLY A C 1
ATOM 2250 O O . GLY A 1 288 ? -1.074 14.830 1.131 1.00 69.06 288 GLY A O 1
ATOM 2251 N N . LEU A 1 289 ? -2.982 13.955 1.920 1.00 77.44 289 LEU A N 1
ATOM 2252 C CA . LEU A 1 289 ? -2.826 12.639 1.297 1.00 77.44 289 LEU A CA 1
ATOM 2253 C C . LEU A 1 289 ? -3.764 12.480 0.085 1.00 77.44 289 LEU A C 1
ATOM 2255 O O . LEU A 1 289 ? -4.974 12.649 0.232 1.00 77.44 289 LEU A O 1
ATOM 2259 N N . LEU A 1 290 ? -3.225 12.183 -1.101 1.00 79.44 290 LEU A N 1
ATOM 2260 C CA . LEU A 1 290 ? -3.975 11.970 -2.347 1.00 79.44 290 LEU A CA 1
ATOM 2261 C C . LEU A 1 290 ? -4.624 10.585 -2.417 1.00 79.44 290 LEU A C 1
ATOM 2263 O O . LEU A 1 290 ? -3.962 9.581 -2.678 1.00 79.44 290 LEU A O 1
ATOM 2267 N N . VAL A 1 291 ? -5.946 10.542 -2.262 1.00 83.50 291 VAL A N 1
ATOM 2268 C CA . VAL A 1 291 ? -6.708 9.294 -2.319 1.00 83.50 291 VAL A CA 1
ATOM 2269 C C . VAL A 1 291 ? -7.695 9.324 -3.477 1.00 83.50 291 VAL A C 1
ATOM 2271 O O . VAL A 1 291 ? -8.611 10.143 -3.499 1.00 83.50 291 VAL A O 1
ATOM 2274 N N . GLY A 1 292 ? -7.542 8.379 -4.404 1.00 81.31 292 GLY A N 1
ATOM 2275 C CA . GLY A 1 292 ? -8.467 8.189 -5.518 1.00 81.31 292 GLY A CA 1
ATOM 2276 C C . GLY A 1 292 ? -8.242 9.136 -6.696 1.00 81.31 292 GLY A C 1
ATOM 2277 O O . GLY A 1 292 ? -9.098 9.204 -7.565 1.00 81.31 292 GLY A O 1
ATOM 2278 N N . VAL A 1 293 ? -7.138 9.882 -6.731 1.00 80.62 293 VAL A N 1
ATOM 2279 C CA . VAL A 1 293 ? -6.777 10.771 -7.848 1.00 80.62 293 VAL A CA 1
ATOM 2280 C C . VAL A 1 293 ? -5.280 10.712 -8.106 1.00 80.62 293 VAL A C 1
ATOM 2282 O O . VAL A 1 293 ? -4.505 10.417 -7.193 1.00 80.62 293 VAL A O 1
ATOM 2285 N N . SER A 1 294 ? -4.877 11.037 -9.330 1.00 78.00 294 SER A N 1
ATOM 2286 C CA . SER A 1 294 ? -3.469 11.159 -9.689 1.00 78.00 294 SER A CA 1
ATOM 2287 C C . SER A 1 294 ? -2.956 12.584 -9.438 1.00 78.00 294 SER A C 1
ATOM 2289 O O . SER A 1 294 ? -3.702 13.548 -9.641 1.00 78.00 294 SER A O 1
ATOM 2291 N N . PRO A 1 295 ? -1.670 12.772 -9.076 1.00 73.00 295 PRO A N 1
ATOM 2292 C CA . PRO A 1 295 ? -1.040 14.095 -9.099 1.00 73.00 295 PRO A CA 1
ATOM 2293 C C . PRO A 1 295 ? -1.028 14.738 -10.499 1.00 73.00 295 PRO A C 1
ATOM 2295 O O . PRO A 1 295 ? -0.787 15.938 -10.612 1.00 73.00 295 PRO A O 1
ATOM 2298 N N . PHE A 1 296 ? -1.285 13.964 -11.560 1.00 76.38 296 PHE A N 1
ATOM 2299 C CA . PHE A 1 296 ? -1.382 14.451 -12.939 1.00 76.38 296 PHE A CA 1
ATOM 2300 C C . PHE A 1 296 ? -2.802 14.872 -13.352 1.00 76.38 296 PHE A C 1
ATOM 2302 O O . PHE A 1 296 ? -3.000 15.325 -14.483 1.00 76.38 296 PHE A O 1
ATOM 2309 N N . ASP A 1 297 ? -3.794 14.725 -12.470 1.00 76.12 297 ASP A N 1
ATOM 2310 C CA . ASP A 1 297 ? -5.146 15.226 -12.710 1.00 76.12 297 ASP A CA 1
ATOM 2311 C C . ASP A 1 297 ? -5.235 16.750 -12.515 1.00 76.12 297 ASP A C 1
ATOM 2313 O O . ASP A 1 297 ? -4.272 17.423 -12.143 1.00 76.12 297 ASP A O 1
ATOM 2317 N N . ASN A 1 298 ? -6.385 17.344 -12.849 1.00 79.75 298 ASN A N 1
ATOM 2318 C CA . ASN A 1 298 ? -6.530 18.794 -12.744 1.00 79.75 298 ASN A CA 1
ATOM 2319 C C . ASN A 1 298 ? -6.564 19.257 -11.273 1.00 79.75 298 ASN A C 1
ATOM 2321 O O . ASN A 1 298 ? -6.927 18.518 -10.360 1.00 79.75 298 ASN A O 1
ATOM 2325 N N . GLU A 1 299 ? -6.200 20.521 -11.048 1.00 77.00 299 GLU A N 1
ATOM 2326 C CA . GLU A 1 299 ? -6.042 21.096 -9.705 1.00 77.00 299 GLU A CA 1
ATOM 2327 C C . GLU A 1 299 ? -7.333 21.059 -8.861 1.00 77.00 299 GLU A C 1
ATOM 2329 O O . GLU A 1 299 ? -7.268 21.019 -7.632 1.00 77.00 299 GLU A O 1
ATOM 2334 N N . GLU A 1 300 ? -8.504 21.090 -9.504 1.00 76.38 300 GLU A N 1
ATOM 2335 C CA . GLU A 1 300 ? -9.806 21.044 -8.830 1.00 76.38 300 GLU A CA 1
ATOM 2336 C C . GLU A 1 300 ? -10.089 19.633 -8.293 1.00 76.38 300 GLU A C 1
ATOM 2338 O O . GLU A 1 300 ? -10.350 19.481 -7.098 1.00 76.38 300 GLU A O 1
ATOM 2343 N N . ASP A 1 301 ? -9.891 18.603 -9.123 1.00 73.31 301 ASP A N 1
ATOM 2344 C CA . ASP A 1 301 ? -10.015 17.193 -8.730 1.00 73.31 301 ASP A CA 1
ATOM 2345 C C . ASP A 1 301 ? -9.037 16.831 -7.602 1.00 73.31 301 ASP A C 1
ATOM 2347 O O . ASP A 1 301 ? -9.404 16.148 -6.643 1.00 73.31 301 ASP A O 1
ATOM 2351 N N . ILE A 1 302 ? -7.805 17.349 -7.669 1.00 76.19 302 ILE A N 1
ATOM 2352 C CA . ILE A 1 302 ? -6.792 17.161 -6.624 1.00 76.19 302 ILE A CA 1
ATOM 2353 C C . ILE A 1 302 ? -7.254 17.792 -5.307 1.00 76.19 302 ILE A C 1
ATOM 2355 O O . ILE A 1 302 ? -7.273 17.123 -4.273 1.00 76.19 302 ILE A O 1
ATOM 2359 N N . LYS A 1 303 ? -7.665 19.067 -5.310 1.00 77.00 303 LYS A N 1
ATOM 2360 C CA . LYS A 1 303 ? -8.091 19.768 -4.083 1.00 77.00 303 LYS A CA 1
ATOM 2361 C C . LYS A 1 303 ? -9.224 19.045 -3.359 1.00 77.00 303 LYS A C 1
ATOM 2363 O O . LYS A 1 303 ? -9.214 19.002 -2.124 1.00 77.00 303 LYS A O 1
ATOM 2368 N N . ASP A 1 304 ? -10.142 18.456 -4.116 1.00 74.75 304 ASP A N 1
ATOM 2369 C CA . ASP A 1 304 ? -11.311 17.756 -3.597 1.00 74.75 304 ASP A CA 1
ATOM 2370 C C . ASP A 1 304 ? -11.052 16.295 -3.209 1.00 74.75 304 ASP A C 1
ATOM 2372 O O . ASP A 1 304 ? -11.912 15.683 -2.585 1.00 74.75 304 ASP A O 1
ATOM 2376 N N . ALA A 1 305 ? -9.884 15.729 -3.498 1.00 75.62 305 ALA A N 1
ATOM 2377 C CA . ALA A 1 305 ? -9.543 14.347 -3.149 1.00 75.62 305 ALA A CA 1
ATOM 2378 C C . ALA A 1 305 ? -8.510 14.227 -2.015 1.00 75.62 305 ALA A C 1
ATOM 2380 O O . ALA A 1 305 ? -8.315 13.151 -1.450 1.00 75.62 305 ALA A O 1
ATOM 2381 N N . VAL A 1 306 ? -7.878 15.336 -1.626 1.00 81.75 306 VAL A N 1
ATOM 2382 C CA . VAL A 1 306 ? -6.836 15.352 -0.592 1.00 81.75 306 VAL A CA 1
ATOM 2383 C C . VAL A 1 306 ? -7.424 15.147 0.812 1.00 81.75 306 VAL A C 1
ATOM 2385 O O . VAL A 1 306 ? -8.255 15.930 1.287 1.00 81.75 306 VAL A O 1
ATOM 2388 N N . ILE A 1 307 ? -6.917 14.154 1.545 1.00 82.81 307 ILE A N 1
ATOM 2389 C CA . ILE A 1 307 ? -7.110 14.024 2.992 1.00 82.81 307 ILE A CA 1
ATOM 2390 C C . ILE A 1 307 ? -6.153 14.979 3.693 1.00 82.81 307 ILE A C 1
ATOM 2392 O O . ILE A 1 307 ? -4.965 14.717 3.867 1.00 82.81 307 ILE A O 1
ATOM 2396 N N . ARG A 1 308 ? -6.686 16.113 4.131 1.00 81.50 308 ARG A N 1
ATOM 2397 C CA . ARG A 1 308 ? -5.936 17.095 4.911 1.00 81.50 308 ARG A CA 1
ATOM 2398 C C . ARG A 1 308 ? -5.961 16.781 6.416 1.00 81.50 308 ARG A C 1
ATOM 2400 O O . ARG A 1 308 ? -6.965 16.252 6.912 1.00 81.50 308 ARG A O 1
ATOM 2407 N N . PRO A 1 309 ? -4.931 17.185 7.185 1.00 79.50 309 PRO A N 1
ATOM 2408 C CA . PRO A 1 309 ? -4.860 16.928 8.625 1.00 79.50 309 PRO A CA 1
ATOM 2409 C C . PRO A 1 309 ? -6.101 17.363 9.419 1.00 79.50 309 PRO A C 1
ATOM 2411 O O . PRO A 1 309 ? -6.477 16.690 10.379 1.00 79.50 309 PRO A O 1
ATOM 2414 N N . GLN A 1 310 ? -6.780 18.447 9.018 1.00 80.31 310 GLN A N 1
ATOM 2415 C CA . GLN A 1 310 ? -7.980 18.924 9.712 1.00 80.31 310 GLN A CA 1
ATOM 2416 C C . GLN A 1 310 ? -9.125 17.906 9.749 1.00 80.31 310 GLN A C 1
ATOM 2418 O O . GLN A 1 310 ? -9.853 17.881 10.740 1.00 80.31 310 GLN A O 1
ATOM 2423 N N . TYR A 1 311 ? -9.276 17.050 8.731 1.00 84.69 311 TYR A N 1
ATOM 2424 C CA . TYR A 1 311 ? -10.330 16.033 8.730 1.00 84.69 311 TYR A CA 1
ATOM 2425 C C . TYR A 1 311 ? -10.074 15.016 9.842 1.00 84.69 311 TYR A C 1
ATOM 2427 O O . TYR A 1 311 ? -10.941 14.778 10.681 1.00 84.69 311 TYR A O 1
ATOM 2435 N N . ILE A 1 312 ? -8.840 14.520 9.940 1.00 83.38 312 ILE A N 1
ATOM 2436 C CA . ILE A 1 312 ? -8.432 13.575 10.984 1.00 83.38 312 ILE A CA 1
ATOM 2437 C C . ILE A 1 312 ? -8.549 14.208 12.376 1.00 83.38 312 ILE A C 1
ATOM 2439 O O . ILE A 1 312 ? -9.098 13.600 13.295 1.00 83.38 312 ILE A O 1
ATOM 2443 N N . VAL A 1 313 ? -8.087 15.454 12.537 1.00 84.00 313 VAL A N 1
ATOM 2444 C CA . VAL A 1 313 ? -8.201 16.191 13.806 1.00 84.00 313 VAL A CA 1
ATOM 2445 C C . VAL A 1 313 ? -9.665 16.368 14.213 1.00 84.00 313 VAL A C 1
ATOM 2447 O O . VAL A 1 313 ? -9.984 16.199 15.389 1.00 84.00 313 VAL A O 1
ATOM 2450 N N . SER A 1 314 ? -10.560 16.659 13.265 1.00 89.38 314 SER A N 1
ATOM 2451 C CA . SER A 1 314 ? -11.989 16.835 13.547 1.00 89.38 314 SER A CA 1
ATOM 2452 C C . SER A 1 314 ? -12.658 15.547 14.036 1.00 89.38 314 SER A C 1
ATOM 2454 O O . SER A 1 314 ? -13.429 15.595 14.993 1.00 89.38 314 SER A O 1
ATOM 2456 N N . ILE A 1 315 ? -12.295 14.393 13.468 1.00 85.75 315 ILE A N 1
ATOM 2457 C CA . ILE A 1 315 ? -12.774 13.075 13.909 1.00 85.75 315 ILE A CA 1
ATOM 2458 C C . ILE A 1 315 ? -12.268 12.774 15.329 1.00 85.75 315 ILE A C 1
ATOM 2460 O O . ILE A 1 315 ? -13.036 12.389 16.212 1.00 85.75 315 ILE A O 1
ATOM 2464 N N . LEU A 1 316 ? -10.974 12.987 15.592 1.00 82.88 316 LEU A N 1
ATOM 2465 C CA . LEU A 1 316 ? -10.372 12.688 16.897 1.00 82.88 316 LEU A CA 1
ATOM 2466 C C . LEU A 1 316 ? -10.832 13.637 18.010 1.00 82.88 316 LEU A C 1
ATOM 2468 O O . LEU A 1 316 ? -10.955 13.211 19.159 1.00 82.88 316 LEU A O 1
ATOM 2472 N N . ALA A 1 317 ? -11.121 14.900 17.692 1.00 87.88 317 ALA A N 1
ATOM 2473 C CA . ALA A 1 317 ? -11.641 15.874 18.651 1.00 87.88 317 ALA A CA 1
ATOM 2474 C C . ALA A 1 317 ? -12.988 15.445 19.260 1.00 87.88 317 ALA A C 1
ATOM 2476 O O . ALA A 1 317 ? -13.255 15.752 20.423 1.00 87.88 317 ALA A O 1
ATOM 2477 N N . GLN A 1 318 ? -13.807 14.693 18.517 1.00 90.94 318 GLN A N 1
ATOM 2478 C CA . GLN A 1 318 ? -15.063 14.125 19.021 1.00 90.94 318 GLN A CA 1
ATOM 2479 C C . GLN A 1 318 ? -14.832 12.957 20.001 1.00 90.94 318 GLN A C 1
ATOM 2481 O O . GLN A 1 318 ? -15.701 12.635 20.814 1.00 90.94 318 GLN A O 1
ATOM 2486 N N . HIS A 1 319 ? -13.647 12.338 19.964 1.00 84.50 319 HIS A N 1
ATOM 2487 C CA . HIS A 1 319 ? -13.318 11.113 20.690 1.00 84.50 319 HIS A CA 1
ATOM 2488 C C . HIS A 1 319 ? -11.921 11.170 21.346 1.00 84.50 319 HIS A C 1
ATOM 2490 O O . HIS A 1 319 ? -11.057 10.344 21.041 1.00 84.50 319 HIS A O 1
ATOM 2496 N N . PRO A 1 320 ? -11.680 12.074 22.318 1.00 80.44 320 PRO A N 1
ATOM 2497 C CA . PRO A 1 320 ? -10.341 12.343 22.868 1.00 80.44 320 PRO A CA 1
ATOM 2498 C C . PRO A 1 320 ? -9.700 11.159 23.617 1.00 80.44 320 PRO A C 1
ATOM 2500 O O . PRO A 1 320 ? -8.502 11.173 23.898 1.00 80.44 320 PRO A O 1
ATOM 2503 N N . GLY A 1 321 ? -10.483 10.134 23.969 1.00 75.12 321 GLY A N 1
ATOM 2504 C CA . GLY A 1 321 ? -9.983 8.897 24.577 1.00 75.12 321 GLY A CA 1
ATOM 2505 C C . GLY A 1 321 ? -9.355 7.918 23.578 1.00 75.12 321 GLY A C 1
ATOM 2506 O O . GLY A 1 321 ? -8.638 7.004 23.991 1.00 75.12 321 GLY A O 1
ATOM 2507 N N . VAL A 1 322 ? -9.599 8.104 22.278 1.00 77.12 322 VAL A N 1
ATOM 2508 C CA . VAL A 1 322 ? -9.074 7.238 21.224 1.00 77.12 322 VAL A CA 1
ATOM 2509 C C . VAL A 1 322 ? -7.667 7.683 20.858 1.00 77.12 322 VAL A C 1
ATOM 2511 O O . VAL A 1 322 ? -7.393 8.854 20.612 1.00 77.12 322 VAL A O 1
ATOM 2514 N N . LYS A 1 323 ? -6.750 6.719 20.809 1.00 75.06 323 LYS A N 1
ATOM 2515 C CA . LYS A 1 323 ? -5.402 6.934 20.284 1.00 75.06 323 LYS A CA 1
ATOM 2516 C C . LYS A 1 323 ? -5.380 6.459 18.850 1.00 75.06 323 LYS A C 1
ATOM 2518 O O . LYS A 1 323 ? -5.720 5.300 18.643 1.00 75.06 323 LYS A O 1
ATOM 2523 N N . LEU A 1 324 ? -4.940 7.324 17.940 1.00 74.06 324 LEU A N 1
ATOM 2524 C CA . LEU A 1 324 ? -4.686 7.008 16.541 1.00 74.06 324 LEU A CA 1
ATOM 2525 C C . LEU A 1 324 ? -3.180 6.887 16.308 1.00 74.06 324 LEU A C 1
ATOM 2527 O O . LEU A 1 324 ? -2.400 7.718 16.769 1.00 74.06 324 LEU A O 1
ATOM 2531 N N . THR A 1 325 ? -2.772 5.844 15.597 1.00 72.81 325 THR A N 1
ATOM 2532 C CA . THR A 1 325 ? -1.450 5.767 14.959 1.00 72.81 325 THR A CA 1
ATOM 2533 C C . THR A 1 325 ? -1.689 5.848 13.467 1.00 72.81 325 THR A C 1
ATOM 2535 O O . THR A 1 325 ? -2.538 5.097 13.002 1.00 72.81 325 THR A O 1
ATOM 2538 N N . ILE A 1 326 ? -0.987 6.744 12.772 1.00 70.31 326 ILE A N 1
ATOM 2539 C CA . ILE A 1 326 ? -1.004 6.852 11.312 1.00 70.31 326 ILE A CA 1
ATOM 2540 C C . ILE A 1 326 ? 0.320 6.289 10.816 1.00 70.31 326 ILE A C 1
ATOM 2542 O O . ILE A 1 326 ? 1.380 6.760 11.234 1.00 70.31 326 ILE A O 1
ATOM 2546 N N . LEU A 1 327 ? 0.257 5.275 9.964 1.00 66.06 327 LEU A N 1
ATOM 2547 C CA . LEU A 1 327 ? 1.390 4.893 9.132 1.00 66.06 327 LEU A CA 1
ATOM 2548 C C . LEU A 1 327 ? 1.177 5.513 7.768 1.00 66.06 327 LEU A C 1
ATOM 2550 O O . LEU A 1 327 ? 0.144 5.251 7.168 1.00 66.06 327 LEU A O 1
ATOM 2554 N N . TYR A 1 328 ? 2.136 6.318 7.334 1.00 63.12 328 TYR A N 1
ATOM 2555 C CA . TYR A 1 328 ? 2.229 6.848 5.985 1.00 63.12 328 TYR A CA 1
ATOM 2556 C C . TYR A 1 328 ? 3.558 6.359 5.408 1.00 63.12 328 TYR A C 1
ATOM 2558 O O . TYR A 1 328 ? 4.557 6.328 6.126 1.00 63.12 328 TYR A O 1
ATOM 2566 N N . ASP A 1 329 ? 3.531 5.935 4.151 1.00 53.34 329 ASP A N 1
ATOM 2567 C CA . ASP A 1 329 ? 4.700 5.643 3.320 1.00 53.34 329 ASP A CA 1
ATOM 2568 C C . ASP A 1 329 ? 5.777 4.710 3.931 1.00 53.34 329 ASP A C 1
ATOM 2570 O O . ASP A 1 329 ? 6.722 5.122 4.609 1.00 53.34 329 ASP A O 1
ATOM 2574 N N . LEU A 1 330 ? 5.649 3.402 3.677 1.00 32.53 330 LEU A N 1
ATOM 2575 C CA . LEU A 1 330 ? 6.637 2.406 4.096 1.00 32.53 330 LEU A CA 1
ATOM 2576 C C . LEU A 1 330 ? 7.513 1.989 2.910 1.00 32.53 330 LEU A C 1
ATOM 2578 O O . LEU A 1 330 ? 7.275 0.975 2.257 1.00 32.53 330 LEU A O 1
ATOM 2582 N N . MET A 1 331 ? 8.589 2.733 2.668 1.00 22.95 331 MET A N 1
ATOM 2583 C CA . MET A 1 331 ? 9.750 2.190 1.966 1.00 22.95 331 MET A CA 1
ATOM 2584 C C . MET A 1 331 ? 10.479 1.228 2.927 1.00 22.95 331 MET A C 1
ATOM 2586 O O . MET A 1 331 ? 11.278 1.643 3.769 1.00 22.95 331 MET A O 1
ATOM 2590 N N . LEU A 1 332 ? 10.171 -0.074 2.853 1.00 21.58 332 LEU A N 1
ATOM 2591 C CA . LEU A 1 332 ? 10.938 -1.123 3.536 1.00 21.58 332 LEU A CA 1
ATOM 2592 C C . LEU A 1 332 ? 12.276 -1.317 2.816 1.00 21.58 332 LEU A C 1
ATOM 2594 O O . LEU A 1 332 ? 12.373 -2.087 1.866 1.00 21.58 332 LEU A O 1
ATOM 2598 N N . LEU A 1 333 ? 13.324 -0.648 3.294 1.00 20.92 333 LEU A N 1
ATOM 2599 C CA . LEU A 1 333 ? 14.691 -1.118 3.080 1.00 20.92 333 LEU A CA 1
ATOM 2600 C C . LEU A 1 333 ? 15.053 -2.063 4.226 1.00 20.92 333 LEU A C 1
ATOM 2602 O O . LEU A 1 333 ? 15.158 -1.669 5.389 1.00 20.92 333 LEU A O 1
ATOM 2606 N N . TRP A 1 334 ? 15.184 -3.335 3.874 1.00 20.67 334 TRP A N 1
ATOM 2607 C CA . TRP A 1 334 ? 15.568 -4.425 4.757 1.00 20.67 334 TRP A CA 1
ATOM 2608 C C . TRP A 1 334 ? 17.089 -4.416 4.988 1.00 20.67 334 TRP A C 1
ATOM 2610 O O . TRP A 1 334 ? 17.848 -4.255 4.035 1.00 20.67 334 TRP A O 1
ATOM 2620 N N . PRO A 1 335 ? 17.573 -4.642 6.220 1.00 22.44 335 PRO A N 1
ATOM 2621 C CA . PRO A 1 335 ? 18.879 -5.241 6.431 1.00 22.44 335 PRO A CA 1
ATOM 2622 C C . PRO A 1 335 ? 18.705 -6.689 6.904 1.00 22.44 335 PRO A C 1
ATOM 2624 O O . PRO A 1 335 ? 18.180 -6.955 7.988 1.00 22.44 335 PRO A O 1
ATOM 2627 N N . LEU A 1 336 ? 19.175 -7.637 6.089 1.00 26.05 336 LEU A N 1
ATOM 2628 C CA . LEU A 1 336 ? 19.351 -9.030 6.492 1.00 26.05 336 LEU A CA 1
ATOM 2629 C C . LEU A 1 336 ? 20.432 -9.103 7.585 1.00 26.05 336 LEU A C 1
ATOM 2631 O O . LEU A 1 336 ? 21.565 -8.672 7.379 1.00 26.05 336 LEU A O 1
ATOM 2635 N N . GLY A 1 337 ? 20.094 -9.738 8.712 1.00 23.80 337 GLY A N 1
ATOM 2636 C CA . GLY A 1 337 ? 21.034 -10.275 9.707 1.00 23.80 337 GLY A CA 1
ATOM 2637 C C . GLY A 1 337 ? 20.955 -9.573 11.070 1.00 23.80 337 GLY A C 1
ATOM 2638 O O . GLY A 1 337 ? 21.115 -8.364 11.157 1.00 23.80 337 GLY A O 1
ATOM 2639 N N . ARG A 1 338 ? 20.775 -10.260 12.202 1.00 23.25 338 ARG A N 1
ATOM 2640 C CA . ARG A 1 338 ? 21.171 -11.633 12.551 1.00 23.25 338 ARG A CA 1
ATOM 2641 C C . ARG A 1 338 ? 20.212 -12.253 13.569 1.00 23.25 338 ARG A C 1
ATOM 2643 O O . ARG A 1 338 ? 19.692 -11.557 14.436 1.00 23.25 338 ARG A O 1
ATOM 2650 N N . ASP A 1 339 ? 20.086 -13.572 13.481 1.00 25.42 339 ASP A N 1
ATOM 2651 C CA . ASP A 1 339 ? 19.679 -14.433 14.587 1.00 25.42 339 ASP A CA 1
ATOM 2652 C C . ASP A 1 339 ? 20.674 -14.328 15.761 1.00 25.42 339 ASP A C 1
ATOM 2654 O O . ASP A 1 339 ? 21.888 -14.400 15.545 1.00 25.42 339 ASP A O 1
ATOM 2658 N N . CYS A 1 340 ? 20.102 -14.252 16.970 1.00 26.31 340 CYS A N 1
ATOM 2659 C CA . CYS A 1 340 ? 20.697 -14.365 18.314 1.00 26.31 340 CYS A CA 1
ATOM 2660 C C . CYS A 1 340 ? 21.587 -13.224 18.835 1.00 26.31 340 CYS A C 1
ATOM 2662 O O . CYS A 1 340 ? 22.677 -12.964 18.278 1.00 26.31 340 CYS A O 1
#

Mean predicted aligned error: 15.97 Å

Solvent-accessible surface area (backbone atoms only — not comparable to full-atom values): 19171 Å² total; per-residue (Å²): 124,81,84,70,77,85,58,103,63,82,79,59,67,71,58,53,52,55,50,29,74,74,65,74,48,52,72,66,54,50,50,49,51,56,48,62,73,61,72,68,53,71,28,52,54,32,40,77,69,49,40,51,96,43,66,65,47,12,37,50,52,51,53,22,48,54,42,16,71,73,45,73,38,54,64,66,58,20,38,52,26,24,59,78,38,73,68,34,62,72,57,16,46,54,47,32,46,52,48,33,59,49,52,68,61,60,76,75,66,88,85,81,81,83,81,71,85,62,98,56,79,80,92,69,41,72,57,22,32,41,42,33,42,45,12,60,30,70,42,96,71,32,81,44,29,62,17,64,62,81,41,40,18,60,57,56,15,48,52,37,41,51,56,59,75,45,57,96,56,33,60,45,77,44,37,35,28,43,60,59,70,6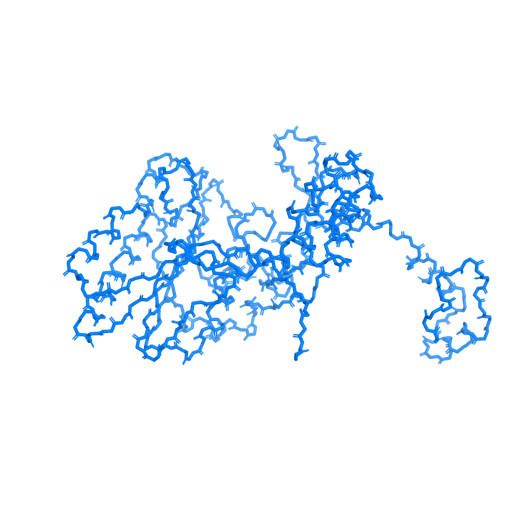6,55,52,34,67,71,32,13,73,39,75,40,69,46,75,42,51,84,78,75,73,81,79,56,72,40,56,36,45,50,23,29,46,65,19,39,59,36,66,52,93,89,52,92,57,43,73,44,40,32,87,84,47,41,74,70,47,57,82,62,46,44,80,48,52,62,37,36,54,26,31,56,54,50,50,53,54,48,42,54,49,49,53,54,23,43,78,69,75,26,41,37,34,37,42,45,45,40,57,62,44,79,91,55,82,61,12,30,35,20,18,48,42,93,66,50,58,72,67,60,44,67,67,10,43,51,42,69,66,60,59,50,56,53,43,68,78,34,78,82,38,47,78,44,79,46,64,72,82,84,74,79,82,78,91,81,78,86,132

Sequence (340 aa):
MFRRLTGREKVDGSILSKLKELTQFSQADLKIIIQGLHKTDPAQYIIDKGYGHTFEEARNEYDTRQLMWKHGVDRQDAKGALEKSNGDINKADQACKELADAAMKNLQIPFVIPTRHTRSAPSVTKNTRVVAVLGADEGLNDPNAASPSLGDGWMVSNFYLWLIVLDGVGKSQQWIIGMDPAYLLDKYGREDEMTMEDIEGNGTVLKPVQTKCAAGFIHGDPFEERKVVLDDYLLPRIRDRVTIGPKGSALRDFFLNQLEETVKDAAQCGDKSSANDISYGDYDTDGGLLVGVSPFDNEEDIKDAVIRPQYIVSILAQHPGVKLTILYDLMLLWPLGRDC

Secondary structure (DSSP, 8-state):
-GGGSSSS-PPPHHHHHHHHHHH---HHHHHHHHHHHS---HHHHHHTTT--SSHHHHHHHHHHHHHHHHHT--HHHHHHHHHHTTT-HHHHHHHHHHHHHHHHHHTTS---S-----SS-----TT-EEEEEE-----TT-TTTT-TTTSSHHHHHHHHHHHHHTTT-SSEEEEEESS-HHHHHHHHBSS-EEEEEETTSSSS-EEEEEEEBTT-EEES-TTS--EEEE-TTTHHHHHTT-EE--STTHHHHHHHHHHHHHHHHHHHHT--EEEEEESEE-GGGTT-EE-SS-TTS-HHHHHHHEE-HHHHHHHHHT-TTPPEEEE-------------

pLDDT: mean 71.57, std 18.05, range [20.67, 95.06]